Protein AF-A0A9E6SYD5-F1 (afdb_monomer_lite)

Organism: NCBI:txid416213

pLDDT: mean 88.15, std 13.03, range [26.53, 98.62]

Foldseek 3Di:
DDDDPDAQEAEEAEFEQQQPQPDDSSVVCVVFQVADGRHQAQDGRSYGHQYQAPDLQGGDDLVVSLVSLVVVLVVQVVPVSHAYQYFCHCVPSVPDDCVSPLVSCLPHDPSYQAFQVSVCVNPVQAAEEEEEEDLPQAPLVVLLVVCCVPCVVSVVSPHYEYEAQPGHHRSVSSVVSCVVSVYHYDYQYFPCVRPNPCSLLVSLLSSLRRHQAYEYEYCPPDPSSVSSQVNNVVSVHHYDYHHDDPRD

InterPro domains:
  IPR019627 YspA, cpYpsA-related SLOG [PF10686] (128-195)

Sequence (248 aa):
MGFIGMCGDIFVFGSNKAGVHGSGAAMDARRFYGAVHGVGEGFTGLCYALPTKMTPYFPMGLSEVRCHVEKFLEDARNHADLRFRLTRVGCGLAGFSDEDIAPMFFGCSENVVLPGLWQRMKDGVTARLIVAGGRKITDRGFVFGELDRLAGNLLKENVVTEVCGEARGVDVIGREWAELKSLVVDSFPANWDAHGKAAGMMRNKLMANHGTHLVAFWDGESRGTKQMIDVARSFGLVVRVVKVVGHE

Structure (mmCIF, N/CA/C/O backbone):
data_AF-A0A9E6SYD5-F1
#
_entry.id   AF-A0A9E6SYD5-F1
#
loop_
_atom_site.group_PDB
_atom_site.id
_atom_site.type_symbol
_atom_site.label_atom_id
_atom_site.label_alt_id
_atom_site.label_comp_id
_atom_site.label_asym_id
_atom_site.label_entity_id
_atom_site.label_seq_id
_atom_site.pdbx_PDB_ins_code
_atom_site.Cartn_x
_atom_site.Cartn_y
_atom_site.Cartn_z
_atom_site.occupancy
_atom_site.B_iso_or_equiv
_atom_site.auth_seq_id
_atom_site.auth_comp_id
_atom_site.auth_asym_id
_atom_site.auth_atom_id
_atom_site.pdbx_PDB_model_num
ATOM 1 N N . MET A 1 1 ? 14.845 16.473 24.849 1.00 30.53 1 MET A N 1
ATOM 2 C CA . MET A 1 1 ? 15.031 15.324 23.940 1.00 30.53 1 MET A CA 1
ATOM 3 C C . MET A 1 1 ? 14.261 15.607 22.664 1.00 30.53 1 MET A C 1
ATOM 5 O O . MET A 1 1 ? 13.039 15.593 22.701 1.00 30.53 1 MET A O 1
ATOM 9 N N . GLY A 1 2 ? 14.958 15.992 21.594 1.00 27.94 2 GLY A N 1
ATOM 10 C CA . GLY A 1 2 ? 14.344 16.288 20.300 1.00 27.94 2 GLY A CA 1
ATOM 11 C C . GLY A 1 2 ? 13.882 15.011 19.603 1.00 27.94 2 GLY A C 1
ATOM 12 O O . GLY A 1 2 ? 14.500 13.961 19.766 1.00 27.94 2 GLY A O 1
ATOM 13 N N . PHE A 1 3 ? 12.780 15.120 18.867 1.00 26.53 3 PHE A N 1
ATOM 14 C CA . PHE A 1 3 ? 12.249 14.091 17.981 1.00 26.53 3 PHE A CA 1
ATOM 15 C C . PHE A 1 3 ? 13.359 13.518 17.090 1.00 26.53 3 PHE A C 1
ATOM 17 O O . PHE A 1 3 ? 14.098 14.270 16.455 1.00 26.53 3 PHE A O 1
ATOM 24 N N . ILE A 1 4 ? 13.460 12.190 17.051 1.00 34.50 4 ILE A N 1
ATOM 25 C CA . ILE A 1 4 ? 14.282 11.458 16.088 1.00 34.50 4 ILE A CA 1
ATOM 26 C C . ILE A 1 4 ? 13.749 11.823 14.699 1.00 34.50 4 ILE A C 1
ATOM 28 O O . ILE A 1 4 ? 12.623 11.475 14.343 1.00 34.50 4 ILE A O 1
ATOM 32 N N . GLY A 1 5 ? 14.539 12.608 13.967 1.00 32.94 5 GLY A N 1
ATOM 33 C CA . GLY A 1 5 ? 14.287 12.972 12.581 1.00 32.94 5 GLY A CA 1
ATOM 34 C C . GLY A 1 5 ? 14.180 11.715 11.728 1.00 32.94 5 GLY A C 1
ATOM 35 O O . GLY A 1 5 ? 14.993 10.801 11.826 1.00 32.94 5 GLY A O 1
ATOM 36 N N . MET A 1 6 ? 13.110 11.677 10.950 1.00 42.22 6 MET A N 1
ATOM 37 C CA . MET A 1 6 ? 12.606 10.539 10.203 1.00 42.22 6 MET A CA 1
ATOM 38 C C . MET A 1 6 ? 13.611 10.019 9.163 1.00 42.22 6 MET A C 1
ATOM 40 O O . MET A 1 6 ? 14.096 10.776 8.325 1.00 42.22 6 MET A O 1
ATOM 44 N N . CYS A 1 7 ? 13.838 8.705 9.189 1.00 50.00 7 CYS A N 1
ATOM 45 C CA . CYS A 1 7 ? 14.201 7.897 8.024 1.00 50.00 7 CYS A CA 1
ATOM 46 C C . CYS A 1 7 ? 13.280 8.274 6.845 1.00 50.00 7 CYS A C 1
ATOM 48 O O . CYS A 1 7 ? 12.059 8.351 7.012 1.00 50.00 7 CYS A O 1
ATOM 50 N N . GLY A 1 8 ? 13.854 8.587 5.681 1.00 75.38 8 GLY A N 1
ATOM 51 C CA . GLY A 1 8 ? 13.085 8.984 4.504 1.00 75.38 8 GLY A CA 1
ATOM 52 C C . GLY A 1 8 ? 12.399 7.776 3.869 1.00 75.38 8 GLY A C 1
ATOM 53 O O . GLY A 1 8 ? 13.070 6.905 3.318 1.00 75.38 8 GLY A O 1
ATOM 54 N N . ASP A 1 9 ? 11.068 7.728 3.923 1.00 88.00 9 ASP A N 1
ATOM 55 C CA . ASP A 1 9 ? 10.293 6.719 3.201 1.00 88.00 9 ASP A CA 1
ATOM 56 C C . ASP A 1 9 ? 10.375 6.972 1.683 1.00 88.00 9 ASP A C 1
ATOM 58 O O . ASP A 1 9 ? 9.989 8.035 1.190 1.00 88.00 9 ASP A O 1
ATOM 62 N N . ILE A 1 10 ? 10.829 5.971 0.930 1.00 95.50 10 ILE A N 1
ATOM 63 C CA . ILE A 1 10 ? 10.922 5.980 -0.530 1.00 95.50 10 ILE A CA 1
ATOM 64 C C . ILE A 1 10 ? 9.751 5.196 -1.119 1.00 95.50 10 ILE A C 1
ATOM 66 O O . ILE A 1 10 ? 9.607 3.995 -0.891 1.00 95.50 10 ILE A O 1
ATOM 70 N N . PHE A 1 11 ? 8.915 5.862 -1.913 1.00 95.62 11 PHE A N 1
ATOM 71 C CA . PHE A 1 11 ? 7.799 5.220 -2.608 1.00 95.62 11 PHE A CA 1
ATOM 72 C C . PHE A 1 11 ? 8.287 4.483 -3.863 1.00 95.62 11 PHE A C 1
ATOM 74 O O . PHE A 1 11 ? 8.779 5.106 -4.805 1.00 95.62 11 PHE A O 1
ATOM 81 N N . VAL A 1 12 ? 8.149 3.156 -3.904 1.00 98.06 12 VAL A N 1
ATOM 82 C CA . VAL A 1 12 ? 8.628 2.344 -5.035 1.00 98.06 12 VAL A CA 1
ATOM 83 C C . VAL A 1 12 ? 7.470 1.964 -5.948 1.00 98.06 12 VAL A C 1
ATOM 85 O O . VAL A 1 12 ? 6.497 1.327 -5.526 1.00 98.06 12 VAL A O 1
ATOM 88 N N . PHE A 1 13 ? 7.574 2.341 -7.221 1.00 97.75 13 PHE A N 1
ATOM 89 C CA . PHE A 1 13 ? 6.484 2.215 -8.185 1.00 97.75 13 PHE A CA 1
ATOM 90 C C . PHE A 1 13 ? 6.944 1.671 -9.538 1.00 97.75 13 PHE A C 1
ATOM 92 O O . PHE A 1 13 ? 8.082 1.859 -9.960 1.00 97.75 13 PHE A O 1
ATOM 99 N N . GLY A 1 14 ? 6.021 1.014 -10.245 1.00 97.19 14 GLY A N 1
ATOM 100 C CA . GLY A 1 14 ? 6.266 0.531 -11.601 1.00 97.19 14 GLY A CA 1
ATOM 101 C C . GLY A 1 14 ? 6.258 1.671 -12.620 1.00 97.19 14 GLY A C 1
ATOM 102 O O . GLY A 1 14 ? 5.289 2.429 -12.689 1.00 97.19 14 GLY A O 1
ATOM 103 N N . SER A 1 15 ? 7.304 1.755 -13.439 1.00 97.69 15 SER A N 1
ATOM 104 C CA . SER A 1 15 ? 7.459 2.740 -14.511 1.00 97.69 15 SER A CA 1
ATOM 105 C C . SER A 1 15 ? 7.694 2.079 -15.878 1.00 97.69 15 SER A C 1
ATOM 107 O O . SER A 1 15 ? 7.769 0.856 -16.008 1.00 97.69 15 SER A O 1
ATOM 109 N N . ASN A 1 16 ? 7.777 2.902 -16.921 1.00 95.81 16 ASN A N 1
ATOM 110 C CA . ASN A 1 16 ? 8.327 2.531 -18.224 1.00 95.81 16 ASN A CA 1
ATOM 111 C C . ASN A 1 16 ? 9.718 3.154 -18.388 1.00 95.81 16 ASN A C 1
ATOM 113 O O . ASN A 1 16 ? 9.999 4.175 -17.764 1.00 95.81 16 ASN A O 1
ATOM 117 N N . LYS A 1 17 ? 10.559 2.603 -19.274 1.00 95.31 17 LYS A N 1
ATOM 118 C CA . LYS A 1 17 ? 11.931 3.112 -19.489 1.00 95.31 17 LYS A CA 1
ATOM 119 C C . LYS A 1 17 ? 12.001 4.605 -19.842 1.00 95.31 17 LYS A C 1
ATOM 121 O O . LYS A 1 17 ? 12.984 5.252 -19.504 1.00 95.31 17 LYS A O 1
ATOM 126 N N . ALA A 1 18 ? 10.964 5.164 -20.468 1.00 94.94 18 ALA A N 1
ATOM 127 C CA . ALA A 1 18 ? 10.900 6.585 -20.814 1.00 94.94 18 ALA A CA 1
ATOM 128 C C . ALA A 1 18 ? 10.434 7.501 -19.660 1.00 94.94 18 ALA A C 1
ATOM 130 O O . ALA A 1 18 ? 10.329 8.709 -19.857 1.00 94.94 18 ALA A O 1
ATOM 131 N N . GLY A 1 19 ? 10.106 6.969 -18.475 1.00 95.69 19 GLY A N 1
ATOM 132 C CA . GLY A 1 19 ? 9.693 7.772 -17.317 1.00 95.69 19 GLY A CA 1
ATOM 133 C C . GLY A 1 19 ? 8.365 8.514 -17.504 1.00 95.69 19 GLY A C 1
ATOM 134 O O . GLY A 1 19 ? 8.167 9.602 -16.956 1.00 95.69 19 GLY A O 1
ATOM 135 N N . VAL A 1 20 ? 7.449 7.960 -18.310 1.00 95.50 20 VAL A N 1
ATOM 136 C CA . VAL A 1 20 ? 6.113 8.543 -18.518 1.00 95.50 20 VAL A CA 1
ATOM 137 C C . VAL A 1 20 ? 5.181 8.124 -17.380 1.00 95.50 20 VAL A C 1
ATOM 139 O O . VAL A 1 20 ? 4.660 7.009 -17.354 1.00 95.50 20 VAL A O 1
ATOM 142 N N . HIS A 1 21 ? 4.948 9.034 -16.438 1.00 94.75 21 HIS A N 1
ATOM 143 C CA . HIS A 1 21 ? 4.225 8.782 -15.185 1.00 94.75 21 HIS A CA 1
ATOM 144 C C . HIS A 1 21 ? 2.769 9.287 -15.233 1.00 94.75 21 HIS A C 1
ATOM 146 O O . HIS A 1 21 ? 2.370 10.226 -14.534 1.00 94.75 21 HIS A O 1
ATOM 152 N N . GLY A 1 22 ? 1.984 8.701 -16.142 1.00 92.00 22 GLY A N 1
ATOM 153 C CA . GLY A 1 22 ? 0.657 9.198 -16.524 1.00 92.00 22 GLY A CA 1
ATOM 154 C C . GLY A 1 22 ? -0.541 8.547 -15.831 1.00 92.00 22 GLY A C 1
ATOM 155 O O . GLY A 1 22 ? -1.637 9.084 -15.936 1.00 92.00 22 GLY A O 1
ATOM 156 N N . SER A 1 23 ? -0.376 7.417 -15.140 1.00 91.38 23 SER A N 1
ATOM 157 C CA . SER A 1 23 ? -1.495 6.655 -14.556 1.00 91.38 23 SER A CA 1
ATOM 158 C C . SER A 1 23 ? -1.063 5.748 -13.397 1.00 91.38 23 SER A C 1
ATOM 160 O O . SER A 1 23 ? 0.127 5.514 -13.188 1.00 91.38 23 SER A O 1
ATOM 162 N N . GLY A 1 24 ? -2.036 5.276 -12.607 1.00 91.31 24 GLY A N 1
ATOM 163 C CA . GLY A 1 24 ? -1.809 4.370 -11.473 1.00 91.31 24 GLY A CA 1
ATOM 164 C C . GLY A 1 24 ? -0.798 4.899 -10.448 1.00 91.31 24 GLY A C 1
ATOM 165 O O . GLY A 1 24 ? -0.717 6.104 -10.208 1.00 91.31 24 GLY A O 1
ATOM 166 N N . ALA A 1 25 ? 0.003 3.989 -9.884 1.00 93.19 25 ALA A N 1
ATOM 167 C CA . ALA A 1 25 ? 1.056 4.324 -8.924 1.00 93.19 25 ALA A CA 1
ATOM 168 C C . ALA A 1 25 ? 2.095 5.308 -9.493 1.00 93.19 25 ALA A C 1
ATOM 170 O O . ALA A 1 25 ? 2.590 6.149 -8.755 1.00 93.19 25 ALA A O 1
ATOM 171 N N . ALA A 1 26 ? 2.376 5.275 -10.801 1.00 95.31 26 ALA A N 1
ATOM 172 C CA . ALA A 1 26 ? 3.289 6.230 -11.425 1.00 95.31 26 ALA A CA 1
ATOM 173 C C . ALA A 1 26 ? 2.723 7.660 -11.422 1.00 95.31 26 ALA A C 1
ATOM 175 O O . ALA A 1 26 ? 3.437 8.615 -11.126 1.00 95.31 26 ALA A O 1
ATOM 176 N N . MET A 1 27 ? 1.423 7.831 -11.690 1.00 94.19 27 MET A N 1
ATOM 177 C CA . MET A 1 27 ? 0.778 9.143 -11.547 1.00 94.19 27 MET A CA 1
ATOM 178 C C . MET A 1 27 ? 0.849 9.639 -10.104 1.00 94.19 27 MET A C 1
ATOM 180 O O . MET A 1 27 ? 1.144 10.817 -9.895 1.00 94.19 27 MET A O 1
ATOM 184 N N . ASP A 1 28 ? 0.578 8.761 -9.134 1.00 92.19 28 ASP A N 1
ATOM 185 C CA . ASP A 1 28 ? 0.662 9.108 -7.715 1.00 92.19 28 ASP A CA 1
ATOM 186 C C . ASP A 1 28 ? 2.114 9.514 -7.351 1.00 92.19 28 ASP A C 1
ATOM 188 O O . ASP A 1 28 ? 2.319 10.578 -6.766 1.00 92.19 28 ASP A O 1
ATOM 192 N N . ALA A 1 29 ? 3.130 8.775 -7.820 1.00 94.25 29 ALA A N 1
ATOM 193 C CA . ALA A 1 29 ? 4.550 9.111 -7.656 1.00 94.25 29 ALA A CA 1
ATOM 194 C C . ALA A 1 29 ? 4.890 10.519 -8.176 1.00 94.25 29 ALA A C 1
ATOM 196 O O . ALA A 1 29 ? 5.481 11.334 -7.466 1.00 94.25 29 ALA A O 1
ATOM 197 N N . ARG A 1 30 ? 4.457 10.856 -9.399 1.00 94.38 30 ARG A N 1
ATOM 198 C CA . ARG A 1 30 ? 4.699 12.183 -9.991 1.00 94.38 30 ARG A CA 1
ATOM 199 C C . ARG A 1 30 ? 3.973 13.296 -9.245 1.00 94.38 30 ARG A C 1
ATOM 201 O O . ARG A 1 30 ? 4.533 14.366 -9.040 1.00 94.38 30 ARG A O 1
ATOM 208 N N . ARG A 1 31 ? 2.703 13.078 -8.897 1.00 90.56 31 ARG A N 1
ATOM 209 C CA . ARG A 1 31 ? 1.856 14.120 -8.298 1.00 90.56 31 ARG A CA 1
ATOM 210 C C . ARG A 1 31 ? 2.253 14.454 -6.870 1.00 90.56 31 ARG A C 1
ATOM 212 O O . ARG A 1 31 ? 2.025 15.585 -6.450 1.00 90.56 31 ARG A O 1
ATOM 219 N N . PHE A 1 32 ? 2.787 13.482 -6.139 1.00 87.56 32 PHE A N 1
ATOM 220 C CA . PHE A 1 32 ? 2.838 13.580 -4.685 1.00 87.56 32 PHE A CA 1
ATOM 221 C C . PHE A 1 32 ? 4.201 13.275 -4.082 1.00 87.56 32 PHE A C 1
ATOM 223 O O . PHE A 1 32 ? 4.539 13.800 -3.035 1.00 87.56 32 PHE A O 1
ATOM 230 N N . TYR A 1 33 ? 5.026 12.499 -4.767 1.00 90.31 33 TYR A N 1
ATOM 231 C CA . TYR A 1 33 ? 6.355 12.156 -4.276 1.00 90.31 33 TYR A CA 1
ATOM 232 C C . TYR A 1 33 ? 7.463 12.803 -5.119 1.00 90.31 33 TYR A C 1
ATOM 234 O O . TYR A 1 33 ? 8.642 12.565 -4.889 1.00 90.31 33 TYR A O 1
ATOM 242 N N . GLY A 1 34 ? 7.102 13.654 -6.085 1.00 93.12 34 GLY A N 1
ATOM 243 C CA . GLY A 1 34 ? 8.057 14.432 -6.871 1.00 93.12 34 GLY A CA 1
ATOM 244 C C . GLY A 1 34 ? 8.797 13.632 -7.943 1.00 93.12 34 GLY A C 1
ATOM 245 O O . GLY A 1 34 ? 9.856 14.073 -8.384 1.00 93.12 34 GLY A O 1
ATOM 246 N N . ALA A 1 35 ? 8.266 12.482 -8.376 1.00 96.12 35 ALA A N 1
ATOM 247 C CA . ALA A 1 35 ? 8.892 11.706 -9.444 1.00 96.12 35 ALA A CA 1
ATOM 248 C C . ALA A 1 35 ? 9.013 12.540 -10.732 1.00 96.12 35 ALA A C 1
ATOM 250 O O . ALA A 1 35 ? 8.019 13.019 -11.290 1.00 96.12 35 ALA A O 1
ATOM 251 N N . VAL A 1 36 ? 10.244 12.691 -11.211 1.00 97.12 36 VAL A N 1
ATOM 252 C CA . VAL A 1 36 ? 10.607 13.528 -12.356 1.00 97.12 36 VAL A CA 1
ATOM 253 C C . VAL A 1 36 ? 10.234 12.823 -13.659 1.00 97.12 36 VAL A C 1
ATOM 255 O O . VAL A 1 36 ? 10.497 11.635 -13.849 1.00 97.12 36 VAL A O 1
ATOM 258 N N . HIS A 1 37 ? 9.608 13.559 -14.578 1.00 95.94 37 HIS A N 1
ATOM 259 C CA . HIS A 1 37 ? 9.296 13.049 -15.912 1.00 95.94 37 HIS A CA 1
ATOM 260 C C . HIS A 1 37 ? 10.584 12.715 -16.677 1.00 95.94 37 HIS A C 1
ATOM 262 O O . HIS A 1 37 ? 11.519 13.511 -16.681 1.00 95.94 37 HIS A O 1
ATOM 268 N N . GLY A 1 38 ? 10.618 11.568 -17.358 1.00 96.69 38 GLY A N 1
ATOM 269 C CA . GLY A 1 38 ? 11.811 11.100 -18.076 1.00 96.69 38 GLY A CA 1
ATOM 270 C C . GLY A 1 38 ? 12.712 10.169 -17.260 1.00 96.69 38 GLY A C 1
ATOM 271 O O . GLY A 1 38 ? 13.568 9.507 -17.838 1.00 96.69 38 GLY A O 1
ATOM 272 N N . VAL A 1 39 ? 12.501 10.057 -15.942 1.00 97.88 39 VAL A N 1
ATOM 273 C CA . VAL A 1 39 ? 13.249 9.125 -15.085 1.00 97.88 39 VAL A CA 1
ATOM 274 C C . VAL A 1 39 ? 12.472 7.817 -14.948 1.00 97.88 39 VAL A C 1
ATOM 276 O O . VAL A 1 39 ? 11.546 7.712 -14.147 1.00 97.88 39 VAL A O 1
ATOM 279 N N . GLY A 1 40 ? 12.814 6.833 -15.781 1.00 97.00 40 GLY A N 1
ATOM 280 C CA . GLY A 1 40 ? 12.151 5.525 -15.817 1.00 97.00 40 GLY A CA 1
ATOM 281 C C . GLY A 1 40 ? 12.700 4.482 -14.841 1.00 97.00 40 GLY A C 1
ATOM 282 O O . GLY A 1 40 ? 12.035 3.477 -14.604 1.00 97.00 40 GLY A O 1
ATOM 283 N N . GLU A 1 41 ? 13.889 4.707 -14.281 1.00 98.44 41 GLU A N 1
ATOM 284 C CA . GLU A 1 41 ? 14.569 3.783 -13.371 1.00 98.44 41 GLU A CA 1
ATOM 285 C C . GLU A 1 41 ? 15.334 4.544 -12.284 1.00 98.44 41 GLU A C 1
ATOM 287 O O . GLU A 1 41 ? 15.927 5.587 -12.565 1.00 98.44 41 GLU A O 1
ATOM 292 N N . GLY A 1 42 ? 15.374 3.990 -11.073 1.00 98.19 42 GLY A N 1
ATOM 293 C CA . GLY A 1 42 ? 16.201 4.488 -9.980 1.00 98.19 42 GLY A CA 1
ATOM 294 C C . GLY A 1 42 ? 15.529 5.583 -9.158 1.00 98.19 42 GLY A C 1
ATOM 295 O O . GLY A 1 42 ? 14.320 5.817 -9.250 1.00 98.19 42 GLY A O 1
ATOM 296 N N . PHE A 1 43 ? 16.325 6.255 -8.329 1.00 97.94 43 PHE A N 1
ATOM 297 C CA . PHE A 1 43 ? 15.849 7.327 -7.459 1.00 97.94 43 PHE A CA 1
ATOM 298 C C . PHE A 1 43 ? 15.291 8.517 -8.250 1.00 97.94 43 PHE A C 1
ATOM 300 O O . PHE A 1 43 ? 15.892 8.994 -9.213 1.00 97.94 43 PHE A O 1
ATOM 307 N N . THR A 1 44 ? 14.137 9.027 -7.820 1.00 97.12 44 THR A N 1
ATOM 308 C CA . THR A 1 44 ? 13.491 10.198 -8.420 1.00 97.12 44 THR A CA 1
ATOM 309 C C . THR A 1 44 ? 12.536 10.861 -7.431 1.00 97.12 44 THR A C 1
ATOM 311 O O . THR A 1 44 ? 11.556 10.259 -7.003 1.00 97.12 44 THR A O 1
ATOM 314 N N . GLY A 1 45 ? 12.824 12.097 -7.016 1.00 94.19 45 GLY A N 1
ATOM 315 C CA . GLY A 1 45 ? 12.113 12.712 -5.888 1.00 94.19 45 GLY A CA 1
ATOM 316 C C . GLY A 1 45 ? 12.220 11.849 -4.621 1.00 94.19 45 GLY A C 1
ATOM 317 O O . GLY A 1 45 ? 13.289 11.334 -4.309 1.00 94.19 45 GLY A O 1
ATOM 318 N N . LEU A 1 46 ? 11.101 11.646 -3.927 1.00 94.12 46 LEU A N 1
ATOM 319 C CA . LEU A 1 46 ? 10.946 10.707 -2.807 1.00 94.12 46 LEU A CA 1
ATOM 320 C C . LEU A 1 46 ? 10.474 9.322 -3.292 1.00 94.12 46 LEU A C 1
ATOM 322 O O . LEU A 1 46 ? 9.631 8.671 -2.668 1.00 94.12 46 LEU A O 1
ATOM 326 N N . CYS A 1 47 ? 10.954 8.887 -4.457 1.00 96.81 47 CYS A N 1
ATOM 327 C CA . CYS A 1 47 ? 10.592 7.613 -5.067 1.00 96.81 47 CYS A CA 1
ATOM 328 C C . CYS A 1 47 ? 11.788 6.826 -5.579 1.00 96.81 47 CYS A C 1
ATOM 330 O O . CYS A 1 47 ? 12.866 7.366 -5.822 1.00 96.81 47 CYS A O 1
ATOM 332 N N . TYR A 1 48 ? 11.507 5.557 -5.859 1.00 98.44 48 TYR A N 1
ATOM 333 C CA . TYR A 1 48 ? 12.301 4.718 -6.739 1.00 98.44 48 TYR A CA 1
ATOM 334 C C . TYR A 1 48 ? 11.417 4.231 -7.897 1.00 98.44 48 TYR A C 1
ATOM 336 O O . TYR A 1 48 ? 10.390 3.579 -7.680 1.00 98.44 48 TYR A O 1
ATOM 344 N N . ALA A 1 49 ? 11.789 4.566 -9.130 1.00 98.44 49 ALA A N 1
ATOM 345 C CA . ALA A 1 49 ? 11.121 4.090 -10.334 1.00 98.44 49 ALA A CA 1
ATOM 346 C C . ALA A 1 49 ? 11.675 2.713 -10.724 1.00 98.44 49 ALA A C 1
ATOM 348 O O . ALA A 1 49 ? 12.886 2.541 -10.846 1.00 98.44 49 ALA A O 1
ATOM 349 N N . LEU A 1 50 ? 10.797 1.733 -10.937 1.00 98.06 50 LEU A N 1
ATOM 350 C CA . LEU A 1 50 ? 11.181 0.376 -11.327 1.00 98.06 50 LEU A CA 1
ATOM 351 C C . LEU A 1 50 ? 10.590 0.043 -12.707 1.00 98.06 50 LEU A C 1
ATOM 353 O O . LEU A 1 50 ? 9.363 -0.061 -12.834 1.00 98.06 50 LEU A O 1
ATOM 357 N N . PRO A 1 51 ? 11.414 -0.105 -13.759 1.00 97.62 51 PRO A N 1
ATOM 358 C CA . PRO A 1 51 ? 10.932 -0.443 -15.089 1.00 97.62 51 PRO A CA 1
ATOM 359 C C . PRO A 1 51 ? 10.159 -1.765 -15.109 1.00 97.62 51 PRO A C 1
ATOM 361 O O . PRO A 1 51 ? 10.662 -2.817 -14.736 1.00 97.62 51 PRO A O 1
ATOM 364 N N . THR A 1 52 ? 8.920 -1.701 -15.590 1.00 96.38 52 THR A N 1
ATOM 365 C CA . THR A 1 52 ? 8.062 -2.869 -15.875 1.00 96.38 52 THR A CA 1
ATOM 366 C C . THR A 1 52 ? 7.486 -2.836 -17.284 1.00 96.38 52 THR A C 1
ATOM 368 O O . THR A 1 52 ? 6.806 -3.763 -17.726 1.00 96.38 52 THR A O 1
ATOM 371 N N . LYS A 1 53 ? 7.779 -1.765 -18.026 1.00 95.06 53 LYS A N 1
ATOM 372 C CA . LYS A 1 53 ? 7.399 -1.605 -19.422 1.00 95.06 53 LYS A CA 1
ATOM 373 C C . LYS A 1 53 ? 8.536 -1.019 -20.249 1.00 95.06 53 LYS A C 1
ATOM 375 O O . LYS A 1 53 ? 9.270 -0.145 -19.784 1.00 95.06 53 LYS A O 1
ATOM 380 N N . MET A 1 54 ? 8.630 -1.444 -21.505 1.00 91.38 54 MET A N 1
ATOM 381 C CA . MET A 1 54 ? 9.558 -0.854 -22.473 1.00 91.38 54 MET A CA 1
ATOM 382 C C . MET A 1 54 ? 9.078 0.527 -22.913 1.00 91.38 54 MET A C 1
ATOM 384 O O . MET A 1 54 ? 9.826 1.500 -22.885 1.00 91.38 54 MET A O 1
ATOM 388 N N . THR A 1 55 ? 7.795 0.619 -23.251 1.00 90.56 55 THR A N 1
ATOM 389 C CA . THR A 1 55 ? 7.099 1.865 -23.594 1.00 90.56 55 THR A CA 1
ATOM 390 C C . THR A 1 55 ? 5.854 1.992 -22.716 1.00 90.56 55 THR A C 1
ATOM 392 O O . THR A 1 55 ? 5.469 1.020 -22.071 1.00 90.56 55 THR A O 1
ATOM 395 N N . PRO A 1 56 ? 5.149 3.134 -22.677 1.00 85.00 56 PRO A N 1
ATOM 396 C CA . PRO A 1 56 ? 3.908 3.242 -21.898 1.00 85.00 56 PRO A CA 1
ATOM 397 C C . PRO A 1 56 ? 2.856 2.160 -22.223 1.00 85.00 56 PRO A C 1
ATOM 399 O O . PRO A 1 56 ? 2.036 1.806 -21.368 1.00 85.00 56 PRO A O 1
ATOM 402 N N . TYR A 1 57 ? 2.912 1.600 -23.434 1.00 87.06 57 TYR A N 1
ATOM 403 C CA . TYR 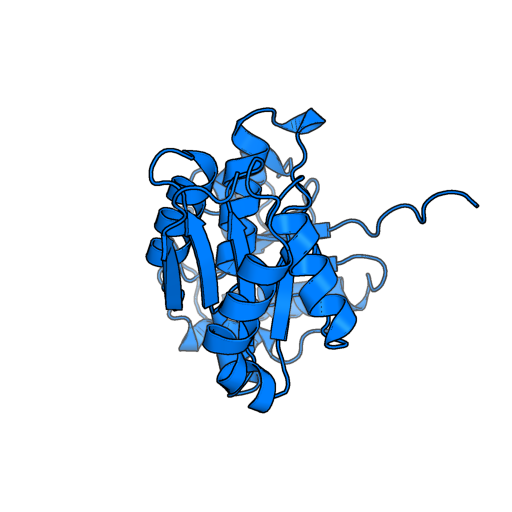A 1 57 ? 1.933 0.656 -23.969 1.00 87.06 57 TYR A CA 1
ATOM 404 C C . TYR A 1 57 ? 2.392 -0.805 -23.929 1.00 87.06 57 TYR A C 1
ATOM 406 O O . TYR A 1 57 ? 1.541 -1.686 -23.880 1.00 87.06 57 TYR A O 1
ATOM 414 N N . PHE A 1 58 ? 3.702 -1.070 -23.921 1.00 90.00 58 PHE A N 1
ATOM 415 C CA . PHE A 1 58 ? 4.238 -2.424 -24.085 1.00 90.00 58 PHE A CA 1
ATOM 416 C C . PHE A 1 58 ? 5.014 -2.899 -22.842 1.00 90.00 58 PHE A C 1
ATOM 418 O O . PHE A 1 58 ? 6.022 -2.266 -22.497 1.00 90.00 58 PHE A O 1
ATOM 425 N N . PRO A 1 59 ? 4.573 -3.977 -22.158 1.00 92.88 59 PRO A N 1
ATOM 426 C CA . PRO A 1 59 ? 5.321 -4.568 -21.049 1.00 92.88 59 PRO A CA 1
ATOM 427 C C . PRO A 1 59 ? 6.658 -5.151 -21.527 1.00 92.88 59 PRO A C 1
ATOM 429 O O . PRO A 1 59 ? 6.829 -5.461 -22.700 1.00 92.88 59 PRO A O 1
ATOM 432 N N . MET A 1 60 ? 7.624 -5.264 -20.622 1.00 94.56 60 MET A N 1
ATOM 433 C CA . MET A 1 60 ? 8.903 -5.955 -20.882 1.00 94.56 60 MET A CA 1
ATOM 434 C C . MET A 1 60 ? 8.780 -7.456 -20.594 1.00 94.56 60 MET A C 1
ATOM 436 O O . MET A 1 60 ? 7.794 -7.896 -20.009 1.00 94.56 60 MET A O 1
ATOM 440 N N . GLY A 1 61 ? 9.767 -8.259 -20.991 1.00 96.94 61 GLY A N 1
ATOM 441 C CA . GLY A 1 61 ? 9.817 -9.661 -20.576 1.00 96.94 61 GLY A CA 1
ATOM 442 C C . GLY A 1 61 ? 10.091 -9.803 -19.073 1.00 96.94 61 GLY A C 1
ATOM 443 O O . GLY A 1 61 ? 10.798 -8.982 -18.490 1.00 96.94 61 GLY A O 1
ATOM 444 N N . LEU A 1 62 ? 9.597 -10.874 -18.437 1.00 97.19 62 LEU A N 1
ATOM 445 C CA . LEU A 1 62 ? 9.834 -11.134 -17.005 1.00 97.19 62 LEU A CA 1
ATOM 446 C C . LEU A 1 62 ? 11.327 -11.200 -16.650 1.00 97.19 62 LEU A C 1
ATOM 448 O O . LEU A 1 62 ? 11.723 -10.753 -15.578 1.00 97.19 62 LEU A O 1
ATOM 452 N N . SER A 1 63 ? 12.166 -11.717 -17.552 1.00 97.31 63 SER A N 1
ATOM 453 C CA . SER A 1 63 ? 13.622 -11.735 -17.371 1.00 97.31 63 SER A CA 1
ATOM 454 C C . SER A 1 63 ? 14.221 -10.328 -17.329 1.00 97.31 63 SER A C 1
ATOM 456 O O . SER A 1 63 ? 15.095 -10.071 -16.512 1.00 97.31 63 SER A O 1
ATOM 458 N N . GLU A 1 64 ? 13.730 -9.401 -18.157 1.00 97.12 64 GLU A N 1
ATOM 459 C CA . GLU A 1 64 ? 14.177 -8.002 -18.127 1.00 97.12 64 GLU A CA 1
ATOM 460 C C . GLU A 1 64 ? 13.701 -7.301 -16.852 1.00 97.12 64 GLU A C 1
ATOM 462 O O . GLU A 1 64 ? 14.481 -6.603 -16.206 1.00 97.12 64 GLU A O 1
ATOM 467 N N . VAL A 1 65 ? 12.441 -7.525 -16.453 1.00 97.88 65 VAL A N 1
ATOM 468 C CA . VAL A 1 65 ? 11.907 -7.010 -15.181 1.00 97.88 65 VAL A CA 1
ATOM 469 C C . VAL A 1 65 ? 12.765 -7.498 -14.016 1.00 97.88 65 VAL A C 1
ATOM 471 O O . VAL A 1 65 ? 13.142 -6.696 -13.167 1.00 97.88 65 VAL A O 1
ATOM 474 N N . ARG A 1 66 ? 13.140 -8.783 -14.001 1.00 98.25 66 ARG A N 1
ATOM 475 C CA . ARG A 1 66 ? 14.000 -9.363 -12.964 1.00 98.25 66 ARG A CA 1
ATOM 476 C C . ARG A 1 66 ? 15.339 -8.636 -12.839 1.00 98.25 66 ARG A C 1
ATOM 478 O O . ARG A 1 66 ? 15.715 -8.311 -11.719 1.00 98.25 66 ARG A O 1
ATOM 485 N N . CYS A 1 67 ? 16.011 -8.310 -13.945 1.00 98.25 67 CYS A N 1
ATOM 486 C CA . CYS A 1 67 ? 17.262 -7.542 -13.897 1.00 98.25 67 CYS A CA 1
ATOM 487 C C . CYS A 1 67 ? 17.075 -6.167 -13.229 1.00 98.25 67 CYS A C 1
ATOM 489 O O . CYS A 1 67 ? 17.916 -5.726 -12.447 1.00 98.25 67 CYS A O 1
ATOM 491 N N . HIS A 1 68 ? 15.953 -5.497 -13.500 1.00 98.38 68 HIS A N 1
ATOM 492 C CA . HIS A 1 68 ? 15.618 -4.216 -12.874 1.00 98.38 68 HIS A CA 1
ATOM 493 C C . HIS A 1 68 ? 15.266 -4.362 -11.382 1.00 98.38 68 HIS A C 1
ATOM 495 O O . HIS A 1 68 ? 15.637 -3.512 -10.571 1.00 98.38 68 HIS A O 1
ATOM 501 N N . VAL A 1 69 ? 14.596 -5.454 -10.996 1.00 98.62 69 VAL A N 1
ATOM 502 C CA . VAL A 1 69 ? 14.337 -5.785 -9.585 1.00 98.62 69 VAL A CA 1
ATOM 503 C C . VAL A 1 69 ? 15.642 -6.047 -8.837 1.00 98.62 69 VAL A C 1
ATOM 505 O O . VAL A 1 69 ? 15.828 -5.514 -7.750 1.00 98.62 69 VAL A O 1
ATOM 508 N N . GLU A 1 70 ? 16.566 -6.817 -9.409 1.00 98.50 70 GLU A N 1
ATOM 509 C CA . GLU A 1 70 ? 17.860 -7.130 -8.787 1.00 98.50 70 GLU A CA 1
ATOM 510 C C . GLU A 1 70 ? 18.673 -5.867 -8.489 1.00 98.50 70 GLU A C 1
ATOM 512 O O . GLU A 1 70 ? 19.187 -5.722 -7.377 1.00 98.50 70 GLU A O 1
ATOM 517 N N . LYS A 1 71 ? 18.694 -4.917 -9.433 1.00 98.50 71 LYS A N 1
ATOM 518 C CA . LYS A 1 71 ? 19.297 -3.594 -9.237 1.00 98.50 71 LYS A CA 1
ATOM 519 C C . LYS A 1 71 ? 18.632 -2.820 -8.096 1.00 98.50 71 LYS A C 1
ATOM 521 O O . LYS A 1 71 ? 19.324 -2.312 -7.221 1.00 98.50 71 LYS A O 1
ATOM 526 N N . PHE A 1 72 ? 17.298 -2.778 -8.055 1.00 98.62 72 PHE A N 1
ATOM 527 C CA . PHE A 1 72 ? 16.575 -2.156 -6.941 1.00 98.62 72 PHE A CA 1
ATOM 528 C C . PHE A 1 72 ? 16.926 -2.797 -5.591 1.00 98.62 72 PHE A C 1
ATOM 530 O O . PHE A 1 72 ? 17.137 -2.090 -4.609 1.00 98.62 72 PHE A O 1
ATOM 537 N N . LEU A 1 73 ? 16.998 -4.129 -5.523 1.00 98.56 73 LEU A N 1
ATOM 538 C CA . LEU A 1 73 ? 17.341 -4.831 -4.286 1.00 98.56 73 LEU A CA 1
ATOM 539 C C . LEU A 1 73 ? 18.777 -4.532 -3.837 1.00 98.56 73 LEU A C 1
ATOM 541 O O . LEU A 1 73 ? 19.040 -4.479 -2.638 1.00 98.56 73 LEU A O 1
ATOM 545 N N . GLU A 1 74 ? 19.705 -4.346 -4.775 1.00 98.38 74 GLU A N 1
ATOM 546 C CA . GLU A 1 74 ? 21.063 -3.890 -4.477 1.00 98.38 74 GLU A CA 1
ATOM 547 C C . GLU A 1 74 ? 21.079 -2.458 -3.939 1.00 98.38 74 GLU A C 1
ATOM 549 O O . GLU A 1 74 ? 21.658 -2.216 -2.879 1.00 98.38 74 GLU A O 1
ATOM 554 N N . ASP A 1 75 ? 20.371 -1.538 -4.595 1.00 97.94 75 ASP A N 1
ATOM 555 C CA . ASP A 1 75 ? 20.226 -0.164 -4.115 1.00 97.94 75 ASP A CA 1
ATOM 556 C C . ASP A 1 75 ? 19.612 -0.131 -2.709 1.00 97.94 75 ASP A C 1
ATOM 558 O O . ASP A 1 75 ? 20.125 0.563 -1.833 1.00 97.94 75 ASP A O 1
ATOM 562 N N . ALA A 1 76 ? 18.568 -0.922 -2.451 1.00 97.81 76 ALA A N 1
ATOM 563 C CA . ALA A 1 76 ? 17.929 -0.989 -1.141 1.00 97.81 76 ALA A CA 1
ATOM 564 C C . ALA A 1 76 ? 18.879 -1.498 -0.046 1.00 97.81 76 ALA A C 1
ATOM 566 O O . ALA A 1 76 ? 18.902 -0.931 1.048 1.00 97.81 76 ALA A O 1
ATOM 567 N N . ARG A 1 77 ? 19.703 -2.515 -0.342 1.00 97.62 77 ARG A N 1
ATOM 568 C CA . ARG A 1 77 ? 20.737 -3.012 0.584 1.00 97.62 77 ARG A CA 1
ATOM 569 C C . ARG A 1 77 ? 21.793 -1.954 0.896 1.00 97.62 77 ARG A C 1
ATOM 571 O O . ARG A 1 77 ? 22.235 -1.863 2.037 1.00 97.62 77 ARG A O 1
ATOM 578 N N . ASN A 1 78 ? 22.178 -1.161 -0.101 1.00 97.50 78 ASN A N 1
ATOM 579 C CA . ASN A 1 78 ? 23.200 -0.122 0.040 1.00 97.50 78 ASN A CA 1
ATOM 580 C C . ASN A 1 78 ? 22.695 1.146 0.754 1.00 97.50 78 ASN A C 1
ATOM 582 O O . ASN A 1 78 ? 23.508 1.992 1.117 1.00 97.50 78 ASN A O 1
ATOM 586 N N . HIS A 1 79 ? 21.386 1.265 0.991 1.00 95.69 79 HIS A N 1
ATOM 587 C CA . HIS A 1 79 ? 20.752 2.404 1.663 1.00 95.69 79 HIS A CA 1
ATOM 588 C C . HIS A 1 79 ? 19.911 1.934 2.857 1.00 95.69 79 HIS A C 1
ATOM 590 O O . HIS A 1 79 ? 18.694 2.121 2.902 1.00 95.69 79 HIS A O 1
ATOM 596 N N . ALA A 1 80 ? 20.558 1.278 3.824 1.00 93.31 80 ALA A N 1
ATOM 597 C CA . ALA A 1 80 ? 19.899 0.749 5.023 1.00 93.31 80 ALA A CA 1
ATOM 598 C C . ALA A 1 80 ? 19.256 1.839 5.912 1.00 93.31 80 ALA A C 1
ATOM 600 O O . ALA A 1 80 ? 18.421 1.531 6.758 1.00 93.31 80 ALA A O 1
ATOM 601 N N . ASP A 1 81 ? 19.632 3.105 5.714 1.00 93.25 81 ASP A N 1
ATOM 602 C CA . ASP A 1 81 ? 19.069 4.294 6.356 1.00 93.25 81 ASP A CA 1
ATOM 603 C C . ASP A 1 81 ? 17.757 4.781 5.719 1.00 93.25 81 ASP A C 1
ATOM 605 O O . ASP A 1 81 ? 17.082 5.633 6.299 1.00 93.25 81 ASP A O 1
ATOM 609 N N . LEU A 1 82 ? 17.384 4.251 4.550 1.00 94.50 82 LEU A N 1
ATOM 610 C CA . LEU A 1 82 ? 16.135 4.547 3.850 1.00 94.50 82 LEU A CA 1
ATOM 611 C C . LEU A 1 82 ? 15.155 3.391 3.978 1.00 94.50 82 LEU A C 1
ATOM 613 O O . LEU A 1 82 ? 15.553 2.229 4.021 1.00 94.50 82 LEU A O 1
ATOM 617 N N . ARG A 1 83 ? 13.858 3.704 3.944 1.00 93.81 83 ARG A N 1
ATOM 618 C CA . ARG A 1 83 ? 12.788 2.706 3.999 1.00 93.81 83 ARG A CA 1
ATOM 619 C C . ARG A 1 83 ? 11.995 2.686 2.701 1.00 93.81 83 ARG A C 1
ATOM 621 O O . ARG A 1 83 ? 11.322 3.649 2.354 1.00 93.81 83 ARG A O 1
ATOM 628 N N . PHE A 1 84 ? 12.026 1.573 1.983 1.00 96.38 84 PHE A N 1
ATOM 629 C CA . PHE A 1 84 ? 11.411 1.439 0.666 1.00 96.38 84 PHE A CA 1
ATOM 630 C C . PHE A 1 84 ? 10.005 0.847 0.773 1.00 96.38 84 PHE A C 1
ATOM 632 O O . PHE A 1 84 ? 9.837 -0.327 1.093 1.00 96.38 84 PHE A O 1
ATOM 639 N N . ARG A 1 85 ? 8.973 1.641 0.478 1.00 95.00 85 ARG A N 1
ATOM 640 C CA . ARG A 1 85 ? 7.574 1.193 0.462 1.00 95.00 85 ARG A CA 1
ATOM 641 C C . ARG A 1 85 ? 7.177 0.733 -0.929 1.00 95.00 85 ARG A C 1
ATOM 643 O O . ARG A 1 85 ? 6.895 1.542 -1.816 1.00 95.00 85 ARG A O 1
ATOM 650 N N . LEU A 1 86 ? 7.176 -0.582 -1.107 1.00 97.00 86 LEU A N 1
ATOM 651 C CA . LEU A 1 86 ? 6.946 -1.222 -2.390 1.00 97.00 86 LEU A CA 1
ATOM 652 C C . LEU A 1 86 ? 5.455 -1.324 -2.718 1.00 97.00 86 LEU A C 1
ATOM 654 O O . LEU A 1 86 ? 4.655 -1.835 -1.936 1.00 97.00 86 LEU A O 1
ATOM 658 N N . THR A 1 87 ? 5.068 -0.845 -3.898 1.00 96.50 87 THR A N 1
ATOM 659 C CA . THR A 1 87 ? 3.733 -1.100 -4.464 1.00 96.50 87 THR A CA 1
ATOM 660 C C . THR A 1 87 ? 3.671 -2.465 -5.147 1.00 96.50 87 THR A C 1
ATOM 662 O O . THR A 1 87 ? 4.702 -3.104 -5.338 1.00 96.50 87 THR A O 1
ATOM 665 N N . ARG A 1 88 ? 2.479 -2.923 -5.557 1.00 96.00 88 ARG A N 1
ATOM 666 C CA . ARG A 1 88 ? 2.354 -4.071 -6.478 1.00 96.00 88 ARG A CA 1
ATOM 667 C C . ARG A 1 88 ? 2.867 -3.713 -7.882 1.00 96.00 88 ARG A C 1
ATOM 669 O O . ARG A 1 88 ? 2.096 -3.537 -8.828 1.00 96.00 88 ARG A O 1
ATOM 676 N N . VAL A 1 89 ? 4.179 -3.496 -7.975 1.00 96.62 89 VAL A N 1
ATOM 677 C CA . VAL A 1 89 ? 4.918 -3.118 -9.180 1.00 96.62 89 VAL A CA 1
ATOM 678 C C . VAL A 1 89 ? 4.618 -4.139 -10.275 1.00 96.62 89 VAL A C 1
ATOM 680 O O . VAL A 1 89 ? 4.641 -5.336 -10.033 1.00 96.62 89 VAL A O 1
ATOM 683 N N . GLY A 1 90 ? 4.281 -3.675 -11.478 1.00 94.31 90 GLY A N 1
ATOM 684 C CA . GLY A 1 90 ? 3.977 -4.558 -12.609 1.00 94.31 90 GLY A CA 1
ATOM 685 C C . GLY A 1 90 ? 2.545 -5.116 -12.645 1.00 94.31 90 GLY A C 1
ATOM 686 O O . GLY A 1 90 ? 1.979 -5.243 -13.730 1.00 94.31 90 GLY A O 1
ATOM 687 N N . CYS A 1 91 ? 1.899 -5.331 -11.497 1.00 94.75 91 CYS A N 1
ATOM 688 C CA . CYS A 1 91 ? 0.578 -5.981 -11.427 1.00 94.75 91 CYS A CA 1
ATOM 689 C C . CYS A 1 91 ? -0.618 -5.056 -11.707 1.00 94.75 91 CYS A C 1
ATOM 691 O O . CYS A 1 91 ? -1.775 -5.465 -11.665 1.00 94.75 91 CYS A O 1
ATOM 693 N N . GLY A 1 92 ? -0.352 -3.773 -11.958 1.00 90.31 92 GLY A N 1
ATOM 694 C CA . GLY A 1 92 ? -1.350 -2.817 -12.429 1.00 90.31 92 GLY A CA 1
ATOM 695 C C . GLY A 1 92 ? -1.398 -2.776 -13.956 1.00 90.31 92 GLY A C 1
ATOM 696 O O . GLY A 1 92 ? -1.841 -3.695 -14.629 1.00 90.31 92 GLY A O 1
ATOM 697 N N . LEU A 1 93 ? -0.910 -1.674 -14.524 1.00 87.31 93 LEU A N 1
ATOM 698 C CA . LEU A 1 93 ? -1.019 -1.395 -15.959 1.00 87.31 93 LEU A CA 1
ATOM 699 C C . LEU A 1 93 ? -0.105 -2.241 -16.850 1.00 87.31 93 LEU A C 1
ATOM 701 O O . LEU A 1 93 ? -0.302 -2.233 -18.064 1.00 87.31 93 LEU A O 1
ATOM 705 N N . ALA A 1 94 ? 0.945 -2.857 -16.299 1.00 90.88 94 ALA A N 1
ATOM 706 C CA . ALA A 1 94 ? 1.786 -3.791 -17.049 1.00 90.88 94 ALA A CA 1
ATOM 707 C C . ALA A 1 94 ? 1.146 -5.180 -17.159 1.00 90.88 94 ALA A C 1
ATOM 709 O O . ALA A 1 94 ? 1.459 -5.892 -18.105 1.00 90.88 94 ALA A O 1
ATOM 710 N N . GLY A 1 95 ? 0.180 -5.495 -16.290 1.00 93.62 95 GLY A N 1
ATOM 711 C CA . GLY A 1 95 ? -0.667 -6.677 -16.418 1.00 93.62 95 GLY A CA 1
ATOM 712 C C . GLY A 1 95 ? 0.001 -7.986 -16.010 1.00 93.62 95 GLY A C 1
ATOM 713 O O . GLY A 1 95 ? -0.515 -9.040 -16.364 1.00 93.62 95 GLY A O 1
ATOM 714 N N . PHE A 1 96 ? 1.125 -7.939 -15.290 1.00 96.75 96 PHE A N 1
ATOM 715 C CA . PHE A 1 96 ? 1.716 -9.150 -14.722 1.00 96.75 96 PHE A CA 1
ATOM 716 C C . PHE A 1 96 ? 0.865 -9.684 -13.570 1.00 96.75 96 PHE A C 1
ATOM 718 O O . PHE A 1 96 ? 0.171 -8.919 -12.897 1.00 96.75 96 PHE A O 1
ATOM 725 N N . SER A 1 97 ? 0.934 -10.992 -13.336 1.00 97.25 97 SER A N 1
ATOM 726 C CA . SER A 1 97 ? 0.341 -11.590 -12.146 1.00 97.25 97 SER A CA 1
ATOM 727 C C . SER A 1 97 ? 1.205 -11.318 -10.910 1.00 97.25 97 SER A C 1
ATOM 729 O O . SER A 1 97 ? 2.411 -11.064 -11.010 1.00 97.25 97 SER A O 1
ATOM 731 N N . ASP A 1 98 ? 0.589 -11.377 -9.728 1.00 97.38 98 ASP A N 1
ATOM 732 C CA . ASP A 1 98 ? 1.327 -11.279 -8.469 1.00 97.38 98 ASP A CA 1
ATOM 733 C C . ASP A 1 98 ? 2.282 -12.482 -8.310 1.00 97.38 98 ASP A C 1
ATOM 735 O O . ASP A 1 98 ? 3.388 -12.325 -7.796 1.00 97.38 98 ASP A O 1
ATOM 739 N N . GLU A 1 99 ? 1.902 -13.654 -8.825 1.00 97.62 99 GLU A N 1
ATOM 740 C CA . GLU A 1 99 ? 2.686 -14.893 -8.836 1.00 97.62 99 GLU A CA 1
ATOM 741 C C . GLU A 1 99 ? 3.970 -14.785 -9.668 1.00 97.62 99 GLU A C 1
ATOM 743 O O . GLU A 1 99 ? 4.987 -15.372 -9.298 1.00 97.62 99 GLU A O 1
ATOM 748 N N . ASP A 1 100 ? 3.951 -14.013 -10.757 1.00 97.50 100 ASP A N 1
ATOM 749 C CA . ASP A 1 100 ? 5.134 -13.798 -11.594 1.00 97.50 100 ASP A CA 1
ATOM 750 C C . ASP A 1 100 ? 6.130 -12.829 -10.942 1.00 97.50 100 ASP A C 1
ATOM 752 O O . ASP A 1 100 ? 7.345 -13.023 -11.034 1.00 97.50 100 ASP A O 1
ATOM 756 N N . ILE A 1 101 ? 5.628 -11.764 -10.304 1.00 98.31 101 ILE A N 1
ATOM 757 C CA . ILE A 1 101 ? 6.459 -10.642 -9.846 1.00 98.31 101 ILE A CA 1
ATOM 758 C C . ILE A 1 101 ? 6.888 -10.780 -8.388 1.00 98.31 101 ILE A C 1
ATOM 760 O O . ILE A 1 101 ? 8.066 -10.582 -8.084 1.00 98.31 101 ILE A O 1
ATOM 764 N N . ALA A 1 102 ? 5.970 -11.107 -7.474 1.00 98.12 102 ALA A N 1
ATOM 765 C CA . ALA A 1 102 ? 6.250 -11.098 -6.038 1.00 98.12 102 ALA A CA 1
ATOM 766 C C . ALA A 1 102 ? 7.479 -11.946 -5.650 1.00 98.12 102 ALA A C 1
ATOM 768 O O . ALA A 1 102 ? 8.309 -11.440 -4.886 1.00 98.12 102 ALA A O 1
ATOM 769 N N . PRO A 1 103 ? 7.692 -13.159 -6.216 1.00 98.44 103 PRO A N 1
ATOM 770 C CA . PRO A 1 103 ? 8.862 -13.971 -5.885 1.00 98.44 103 PRO A CA 1
ATOM 771 C C . PRO A 1 103 ? 10.207 -13.308 -6.197 1.00 98.44 103 PRO A C 1
ATOM 773 O O . PRO A 1 103 ? 11.213 -13.657 -5.582 1.00 98.44 103 PRO A O 1
ATOM 776 N N . MET A 1 104 ? 10.250 -12.334 -7.114 1.00 98.50 104 MET A N 1
ATOM 777 C CA . MET A 1 104 ? 11.473 -11.583 -7.417 1.00 98.50 104 MET A CA 1
ATOM 778 C C . MET A 1 104 ? 11.946 -10.727 -6.231 1.00 98.50 104 MET A C 1
ATOM 780 O O . MET A 1 104 ? 13.125 -10.400 -6.158 1.00 98.50 104 MET A O 1
ATOM 784 N N . PHE A 1 105 ? 11.055 -10.392 -5.292 1.00 98.44 105 PHE A N 1
ATOM 785 C CA . PHE A 1 105 ? 11.342 -9.526 -4.146 1.00 98.44 105 PHE A CA 1
ATOM 786 C C . PHE A 1 105 ? 11.521 -10.278 -2.822 1.00 98.44 105 PHE A C 1
ATOM 788 O O . PHE A 1 105 ? 11.840 -9.652 -1.818 1.00 98.44 105 PHE A O 1
ATOM 795 N N . PHE A 1 106 ? 11.338 -11.602 -2.767 1.00 96.94 106 PHE A N 1
ATOM 796 C CA . PHE A 1 106 ? 11.346 -12.328 -1.485 1.00 96.94 106 PHE A CA 1
ATOM 797 C C . PHE A 1 106 ? 12.708 -12.356 -0.774 1.00 96.94 106 PHE A C 1
ATOM 799 O O . PHE A 1 106 ? 12.749 -12.586 0.434 1.00 96.94 106 PHE A O 1
ATOM 806 N N . GLY A 1 107 ? 13.798 -12.071 -1.493 1.00 95.88 107 GLY A N 1
ATOM 807 C CA . GLY A 1 107 ? 15.145 -11.884 -0.942 1.00 95.88 107 GLY A CA 1
ATOM 808 C C . GLY A 1 107 ? 15.497 -10.431 -0.592 1.00 95.88 107 GLY A C 1
ATOM 809 O O . GLY A 1 107 ? 16.679 -10.090 -0.569 1.00 95.88 107 GLY A O 1
ATOM 810 N N . CYS A 1 108 ? 14.510 -9.549 -0.406 1.00 96.88 108 CYS A N 1
ATOM 811 C CA . CYS A 1 108 ? 14.757 -8.149 -0.066 1.00 96.88 108 CYS A CA 1
ATOM 812 C C . CYS A 1 108 ? 15.333 -7.962 1.348 1.00 96.88 108 CYS A C 1
ATOM 814 O O . CYS A 1 108 ? 15.105 -8.776 2.242 1.00 96.88 108 CYS A O 1
ATOM 816 N N . SER A 1 109 ? 16.066 -6.865 1.551 1.00 95.94 109 SER A N 1
ATOM 817 C CA . SER A 1 109 ? 16.525 -6.424 2.872 1.00 95.94 109 SER A CA 1
ATOM 818 C C . SER A 1 109 ? 15.364 -5.931 3.743 1.00 95.94 109 SER A C 1
ATOM 820 O O . SER A 1 109 ? 14.294 -5.586 3.240 1.00 95.94 109 SER A O 1
ATOM 822 N N . GLU A 1 110 ? 15.579 -5.873 5.061 1.00 92.56 110 GLU A N 1
ATOM 823 C CA . GLU A 1 110 ? 14.551 -5.514 6.058 1.00 92.56 110 GLU A CA 1
ATOM 824 C C . GLU A 1 110 ? 13.945 -4.118 5.855 1.00 92.56 110 GLU A C 1
ATOM 826 O O . GLU A 1 110 ? 12.800 -3.864 6.226 1.00 92.56 110 GLU A O 1
ATOM 831 N N . ASN A 1 111 ? 14.695 -3.211 5.231 1.00 95.25 111 ASN A N 1
ATOM 832 C CA . ASN A 1 111 ? 14.237 -1.865 4.923 1.00 95.25 111 ASN A CA 1
ATOM 833 C C . ASN A 1 111 ? 13.281 -1.794 3.716 1.00 95.25 111 ASN A C 1
ATOM 835 O O . ASN A 1 111 ? 12.772 -0.715 3.409 1.00 95.25 111 ASN A O 1
ATOM 839 N N . VAL A 1 112 ? 12.996 -2.915 3.045 1.00 95.81 112 VAL A N 1
ATOM 840 C CA . VAL A 1 112 ? 11.978 -3.011 1.992 1.00 95.81 112 VAL A CA 1
ATOM 841 C C . VAL A 1 112 ? 10.668 -3.529 2.582 1.00 95.81 112 VAL A C 1
ATOM 843 O O . VAL A 1 112 ? 10.551 -4.672 3.014 1.00 95.81 112 VAL A O 1
ATOM 846 N N . VAL A 1 113 ? 9.637 -2.688 2.552 1.00 92.94 113 VAL A N 1
ATOM 847 C CA . VAL A 1 113 ? 8.284 -3.026 2.996 1.00 92.94 113 VAL A CA 1
ATOM 848 C C . VAL A 1 113 ? 7.485 -3.532 1.801 1.00 92.94 113 VAL A C 1
ATOM 850 O O . VAL A 1 113 ? 7.103 -2.749 0.929 1.00 92.94 113 VAL A O 1
ATOM 853 N N . LEU A 1 114 ? 7.207 -4.836 1.765 1.00 95.06 114 LEU A N 1
ATOM 854 C CA . LEU A 1 114 ? 6.422 -5.460 0.698 1.00 95.06 114 LEU A CA 1
ATOM 855 C C . LEU A 1 114 ? 4.935 -5.045 0.755 1.00 95.06 114 LEU A C 1
ATOM 857 O O . LEU A 1 114 ? 4.415 -4.725 1.834 1.00 95.06 114 LEU A O 1
ATOM 861 N N . PRO A 1 115 ? 4.205 -5.079 -0.380 1.00 94.94 115 PRO A N 1
ATOM 862 C CA . PRO A 1 115 ? 2.744 -5.061 -0.373 1.00 94.94 115 PRO A CA 1
ATOM 863 C C . PRO A 1 115 ? 2.181 -6.156 0.536 1.00 94.94 115 PRO A C 1
ATOM 865 O O . PRO A 1 115 ? 2.754 -7.241 0.634 1.00 94.94 115 PRO A O 1
ATOM 868 N N . GLY A 1 116 ? 1.027 -5.912 1.160 1.00 92.38 116 GLY A N 1
ATOM 869 C CA . GLY A 1 116 ? 0.456 -6.833 2.150 1.00 92.38 116 GLY A CA 1
ATOM 870 C C . GLY A 1 116 ? 0.191 -8.230 1.579 1.00 92.38 116 GLY A C 1
ATOM 871 O O . GLY A 1 116 ? 0.484 -9.234 2.227 1.00 92.38 116 GLY A O 1
ATOM 872 N N . LEU A 1 117 ? -0.287 -8.290 0.332 1.00 93.38 117 LEU A N 1
ATOM 873 C CA . LEU A 1 117 ? -0.471 -9.541 -0.405 1.00 93.38 117 LEU A CA 1
ATOM 874 C C . LEU A 1 117 ? 0.857 -10.281 -0.612 1.00 93.38 117 LEU A C 1
A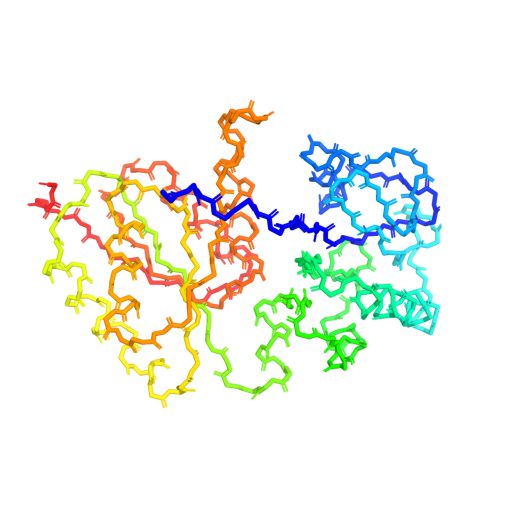TOM 876 O O . LEU A 1 117 ? 0.947 -11.465 -0.310 1.00 93.38 117 LEU A O 1
ATOM 880 N N . TRP A 1 118 ? 1.900 -9.585 -1.065 1.00 95.44 118 TRP A N 1
ATOM 881 C CA . TRP A 1 118 ? 3.205 -10.194 -1.340 1.00 95.44 118 TRP A CA 1
ATOM 882 C C . TRP A 1 118 ? 3.902 -10.653 -0.062 1.00 95.44 118 TRP A C 1
ATOM 884 O O . TRP A 1 118 ? 4.508 -11.719 -0.049 1.00 95.44 118 TRP A O 1
ATOM 894 N N . GLN A 1 119 ? 3.760 -9.905 1.035 1.00 92.12 119 GLN A N 1
ATOM 895 C CA . GLN A 1 119 ? 4.244 -10.335 2.347 1.00 92.12 119 GLN A CA 1
ATOM 896 C C . GLN A 1 119 ? 3.562 -11.637 2.787 1.00 92.12 119 GLN A C 1
ATOM 898 O O . GLN A 1 119 ? 4.223 -12.565 3.247 1.00 92.12 119 GLN A O 1
ATOM 903 N N . ARG A 1 120 ? 2.238 -11.732 2.607 1.00 89.62 120 ARG A N 1
ATOM 904 C CA . ARG A 1 120 ? 1.486 -12.959 2.892 1.00 89.62 120 ARG A CA 1
ATOM 905 C C . ARG A 1 120 ? 1.921 -14.116 1.994 1.00 89.62 120 ARG A C 1
ATOM 907 O O . ARG A 1 120 ? 2.023 -15.228 2.487 1.00 89.62 120 ARG A O 1
ATOM 914 N N . MET A 1 121 ? 2.201 -13.872 0.714 1.00 93.00 121 MET A N 1
ATOM 915 C CA . MET A 1 121 ? 2.736 -14.898 -0.191 1.00 93.00 121 MET A CA 1
ATOM 916 C C . MET A 1 121 ? 4.127 -15.382 0.242 1.00 93.00 121 MET A C 1
ATOM 918 O O . MET A 1 121 ? 4.412 -16.570 0.129 1.00 93.00 121 MET A O 1
ATOM 922 N N . LYS A 1 122 ? 4.974 -14.478 0.752 1.00 92.31 122 LYS A N 1
ATOM 923 C CA . LYS A 1 122 ? 6.334 -14.784 1.215 1.00 92.31 122 LYS A CA 1
ATOM 924 C C . LYS A 1 122 ? 6.344 -15.646 2.479 1.00 92.31 122 LYS A C 1
ATOM 926 O O . LYS A 1 122 ? 7.078 -16.626 2.539 1.00 92.31 122 LYS A O 1
ATOM 931 N N . ASP A 1 123 ? 5.548 -15.275 3.480 1.00 87.75 123 ASP A N 1
ATOM 932 C CA . ASP A 1 123 ? 5.618 -15.899 4.809 1.00 87.75 123 ASP A CA 1
ATOM 933 C C . ASP A 1 123 ? 4.445 -16.863 5.095 1.00 87.75 123 ASP A C 1
ATOM 935 O O . ASP A 1 123 ? 4.416 -17.525 6.128 1.00 87.75 123 ASP A O 1
ATOM 939 N N . GLY A 1 124 ? 3.433 -16.919 4.224 1.00 81.81 124 GLY A N 1
ATOM 940 C CA . GLY A 1 124 ? 2.250 -17.786 4.326 1.00 81.81 124 GLY A CA 1
ATOM 941 C C . GLY A 1 124 ? 1.184 -17.351 5.342 1.00 81.81 124 GLY A C 1
ATOM 942 O O . GLY A 1 124 ? 0.005 -17.633 5.138 1.00 81.81 124 GLY A O 1
ATOM 943 N N . VAL A 1 125 ? 1.565 -16.647 6.414 1.00 74.19 125 VAL A N 1
ATOM 944 C CA . VAL A 1 125 ? 0.677 -16.378 7.569 1.00 74.19 125 VAL A CA 1
ATOM 945 C C . VAL A 1 125 ? 0.569 -14.905 7.977 1.00 74.19 125 VAL A C 1
ATOM 947 O O . VAL A 1 125 ? -0.291 -14.544 8.771 1.00 74.19 125 VAL A O 1
ATOM 950 N N . THR A 1 126 ? 1.391 -14.015 7.418 1.00 80.69 126 THR A N 1
ATOM 951 C CA . THR A 1 126 ? 1.491 -12.633 7.910 1.00 80.69 126 THR A CA 1
ATOM 952 C C . THR A 1 126 ? 0.190 -11.831 7.740 1.00 80.69 126 THR A C 1
ATOM 954 O O . THR A 1 126 ? -0.315 -11.625 6.625 1.00 80.69 126 THR A O 1
ATOM 957 N N . ALA A 1 127 ? -0.346 -11.320 8.854 1.00 86.69 127 ALA A N 1
ATOM 958 C CA . ALA A 1 127 ? -1.441 -10.360 8.874 1.00 86.69 127 ALA A CA 1
ATOM 959 C C . ALA A 1 127 ? -0.924 -8.929 9.110 1.00 86.69 127 ALA A C 1
ATOM 961 O O . ALA A 1 127 ? 0.022 -8.638 9.833 1.00 86.69 127 ALA A O 1
ATOM 962 N N . ARG A 1 128 ? -1.561 -7.986 8.432 1.00 89.19 128 ARG A N 1
ATOM 963 C CA . ARG A 1 128 ? -1.291 -6.546 8.517 1.00 89.19 128 ARG A CA 1
ATOM 964 C C . ARG A 1 128 ? -2.639 -5.861 8.607 1.00 89.19 128 ARG A C 1
ATOM 966 O O . ARG A 1 128 ? -3.386 -5.858 7.620 1.00 89.19 128 ARG A O 1
ATOM 973 N N . LEU A 1 129 ? -2.982 -5.430 9.814 1.00 91.50 129 LEU A N 1
ATOM 974 C CA . LEU A 1 129 ? -4.301 -4.935 10.170 1.00 91.50 129 LEU A CA 1
ATOM 975 C C . LEU A 1 129 ? -4.297 -3.415 10.130 1.00 91.50 129 LEU A C 1
ATOM 977 O O . LEU A 1 129 ? -3.559 -2.753 10.848 1.00 91.50 129 LEU A O 1
ATOM 981 N N . ILE A 1 130 ? -5.184 -2.868 9.316 1.00 92.12 130 ILE A N 1
ATOM 982 C CA . ILE A 1 130 ? -5.511 -1.455 9.343 1.00 92.12 130 ILE A CA 1
ATOM 983 C C . ILE A 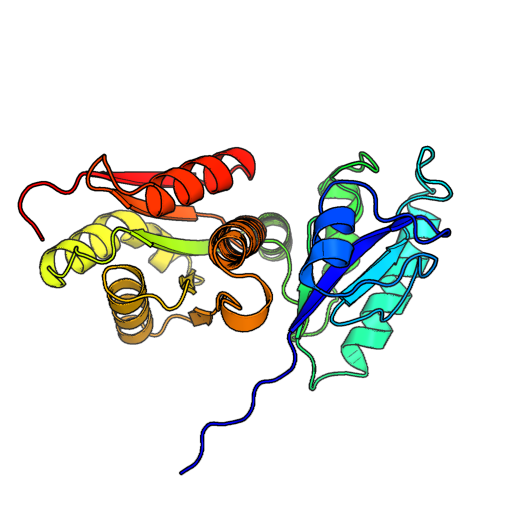1 130 ? -6.633 -1.250 10.358 1.00 92.12 130 ILE A C 1
ATOM 985 O O . ILE A 1 130 ? -7.674 -1.908 10.263 1.00 92.12 130 ILE A O 1
ATOM 989 N N . VAL A 1 131 ? -6.454 -0.306 11.279 1.00 91.81 131 VAL A N 1
ATOM 990 C CA . VAL A 1 131 ? -7.526 0.187 12.147 1.00 91.81 131 VAL A CA 1
ATOM 991 C C . VAL A 1 131 ? -7.835 1.619 11.734 1.00 91.81 131 VAL A C 1
ATOM 993 O O . VAL A 1 131 ? -6.960 2.474 11.732 1.00 91.81 131 VAL A O 1
ATOM 996 N N . ALA A 1 132 ? -9.076 1.886 11.333 1.00 90.69 132 ALA A N 1
ATOM 997 C CA . ALA A 1 132 ? -9.477 3.214 10.874 1.00 90.69 132 ALA A CA 1
ATOM 998 C C . ALA A 1 132 ? -10.845 3.597 11.431 1.00 90.69 132 ALA A C 1
ATOM 1000 O O . ALA A 1 132 ? -11.713 2.747 11.620 1.00 90.69 132 ALA A O 1
ATOM 1001 N N . GLY A 1 133 ? -11.093 4.888 11.638 1.00 89.06 133 GLY A N 1
ATOM 1002 C CA . GLY A 1 133 ? -12.403 5.329 12.101 1.00 89.06 133 GLY A CA 1
ATOM 1003 C C . GLY A 1 133 ? -12.571 6.835 12.182 1.00 89.06 133 GLY A C 1
ATOM 1004 O O . GLY A 1 133 ? -11.693 7.607 11.799 1.00 89.06 133 GLY A O 1
ATOM 1005 N N . GLY A 1 134 ? -13.757 7.253 12.614 1.00 83.88 134 GLY A N 1
ATOM 1006 C CA . GLY A 1 134 ? -14.079 8.659 12.831 1.00 83.88 134 GLY A CA 1
ATOM 1007 C C . GLY A 1 134 ? -13.231 9.281 13.946 1.00 83.88 134 GLY A C 1
ATOM 1008 O O . GLY A 1 134 ? -12.976 8.661 14.975 1.00 83.88 134 GLY A O 1
ATOM 1009 N N . ARG A 1 135 ? -12.839 10.550 13.770 1.00 80.25 135 ARG A N 1
ATOM 1010 C CA . ARG A 1 135 ? -12.035 11.303 14.758 1.00 80.25 135 ARG A CA 1
ATOM 1011 C C . ARG A 1 135 ? -12.780 11.626 16.052 1.00 80.25 135 ARG A C 1
ATOM 1013 O O . ARG A 1 135 ? -12.144 11.979 17.038 1.00 80.25 135 ARG A O 1
ATOM 1020 N N . LYS A 1 136 ? -14.112 11.577 16.006 1.00 84.75 136 LYS A N 1
ATOM 1021 C CA . LYS A 1 136 ? -14.987 11.833 17.149 1.00 84.75 136 LYS A CA 1
ATOM 1022 C C . LYS A 1 136 ? -15.168 10.618 18.044 1.00 84.75 136 LYS A C 1
ATOM 1024 O O . LYS A 1 136 ? -15.670 10.786 19.129 1.00 84.75 136 LYS A O 1
ATOM 1029 N N . ILE A 1 137 ? -14.796 9.423 17.596 1.00 84.88 137 ILE A N 1
ATOM 1030 C CA . ILE A 1 137 ? -14.999 8.207 18.378 1.00 84.88 137 ILE A CA 1
ATOM 1031 C C . ILE A 1 137 ? -13.904 8.160 19.441 1.00 84.88 137 ILE A C 1
ATOM 1033 O O . ILE A 1 137 ? -12.722 8.032 19.098 1.00 84.88 137 ILE A O 1
ATOM 1037 N N . THR A 1 138 ? -14.296 8.293 20.707 1.00 86.44 138 THR A N 1
ATOM 1038 C CA . THR A 1 138 ? -13.361 8.362 21.840 1.00 86.44 138 THR A CA 1
ATOM 1039 C C . THR A 1 138 ? -13.513 7.228 22.854 1.00 86.44 138 THR A C 1
ATOM 1041 O O . THR A 1 138 ? -12.641 7.059 23.709 1.00 86.44 138 THR A O 1
ATOM 1044 N N . ASP A 1 139 ? -14.560 6.405 22.733 1.00 90.31 139 ASP A N 1
ATOM 1045 C CA . ASP A 1 139 ? -14.794 5.253 23.607 1.00 90.31 139 ASP A CA 1
ATOM 1046 C C . ASP A 1 139 ? -13.744 4.149 23.384 1.00 90.31 139 ASP A C 1
ATOM 1048 O O . ASP A 1 139 ? -13.869 3.260 22.535 1.00 90.31 139 ASP A O 1
ATOM 1052 N N . ARG A 1 140 ? -12.673 4.220 24.176 1.00 90.75 140 ARG A N 1
ATOM 1053 C CA . ARG A 1 140 ? -11.552 3.274 24.141 1.00 90.75 140 ARG A CA 1
ATOM 1054 C C . ARG A 1 140 ? -11.972 1.848 24.468 1.00 90.75 140 ARG A C 1
ATOM 1056 O O . ARG A 1 140 ? -11.474 0.921 23.837 1.00 90.75 140 ARG A O 1
ATOM 1063 N N . GLY A 1 141 ? -12.846 1.672 25.461 1.00 93.19 141 GLY A N 1
ATOM 1064 C CA . GLY A 1 141 ? -13.274 0.351 25.919 1.00 93.19 141 GLY A CA 1
ATOM 1065 C C . GLY A 1 141 ? -14.043 -0.380 24.826 1.00 93.19 141 GLY A C 1
ATOM 1066 O O . GLY A 1 141 ? -13.766 -1.546 24.546 1.00 93.19 141 GLY A O 1
ATOM 1067 N N . PHE A 1 142 ? -14.932 0.344 24.145 1.00 93.25 142 PHE A N 1
ATOM 1068 C CA . PHE A 1 142 ? -15.648 -0.155 22.979 1.00 93.25 142 PHE A CA 1
ATOM 1069 C C . PHE A 1 142 ? -14.702 -0.559 21.839 1.00 93.25 142 PHE A C 1
ATOM 1071 O O . PHE A 1 142 ? -14.771 -1.690 21.354 1.00 93.25 142 PHE A O 1
ATOM 1078 N N . VAL A 1 143 ? -13.783 0.328 21.436 1.00 92.31 143 VAL A N 1
ATOM 1079 C CA . VAL A 1 143 ? -12.833 0.041 20.346 1.00 92.31 143 VAL A CA 1
ATOM 1080 C C . VAL A 1 143 ? -11.957 -1.168 20.682 1.00 92.31 143 VAL A C 1
ATOM 1082 O O . VAL A 1 143 ? -11.805 -2.058 19.848 1.00 92.31 143 VAL A O 1
ATOM 1085 N N . PHE A 1 144 ? -11.424 -1.246 21.903 1.00 93.19 144 PHE A N 1
ATOM 1086 C CA . PHE A 1 144 ? -10.591 -2.368 22.344 1.00 93.19 144 PHE A CA 1
ATOM 1087 C C . PHE A 1 144 ? -11.368 -3.684 22.346 1.00 93.19 144 PHE A C 1
ATOM 1089 O O . PHE A 1 144 ? -10.865 -4.682 21.835 1.00 93.19 144 PHE A O 1
ATOM 1096 N N . GLY A 1 145 ? -12.595 -3.687 22.877 1.00 94.00 145 GLY A N 1
ATOM 1097 C CA . GLY A 1 145 ? -13.442 -4.878 22.909 1.00 94.00 145 GLY A CA 1
ATOM 1098 C C . GLY A 1 145 ? -13.750 -5.410 21.508 1.00 94.00 145 GLY A C 1
ATOM 1099 O O . GLY A 1 145 ? -13.650 -6.612 21.261 1.00 94.00 145 GLY A O 1
ATOM 1100 N N . GLU A 1 146 ? -14.054 -4.520 20.561 1.00 93.62 146 GLU A N 1
ATOM 1101 C CA . GLU A 1 146 ? -14.290 -4.905 19.168 1.00 93.62 146 GLU A CA 1
ATOM 1102 C C . GLU A 1 146 ? -13.018 -5.388 18.464 1.00 93.62 146 GLU A C 1
ATOM 1104 O O . GLU A 1 146 ? -13.073 -6.371 17.721 1.00 93.62 146 GLU A O 1
ATOM 1109 N N . LEU A 1 147 ? -11.865 -4.756 18.711 1.00 91.88 147 LEU A N 1
ATOM 1110 C CA . LEU A 1 147 ? -10.584 -5.217 18.169 1.00 91.88 147 LEU A CA 1
ATOM 1111 C C . LEU A 1 147 ? -10.197 -6.588 18.729 1.00 91.88 147 LEU A C 1
ATOM 1113 O O . LEU A 1 147 ? -9.853 -7.474 17.950 1.00 91.88 147 LEU A O 1
ATOM 1117 N N . ASP A 1 148 ? -10.329 -6.819 20.034 1.00 91.06 148 ASP A N 1
ATOM 1118 C CA . ASP A 1 148 ? -10.067 -8.127 20.644 1.00 91.06 148 ASP A CA 1
ATOM 1119 C C . ASP A 1 148 ? -10.998 -9.210 20.070 1.00 91.06 148 ASP A C 1
ATOM 1121 O O . ASP A 1 148 ? -10.553 -10.316 19.749 1.00 91.06 148 ASP A O 1
ATOM 1125 N N . ARG A 1 149 ? -12.278 -8.880 19.851 1.00 91.88 149 ARG A N 1
ATOM 1126 C CA . ARG A 1 149 ? -13.265 -9.790 19.253 1.00 91.88 149 ARG A CA 1
ATOM 1127 C C . ARG A 1 149 ? -12.962 -10.116 17.788 1.00 91.88 149 ARG A C 1
ATOM 1129 O O . ARG A 1 149 ? -13.113 -11.264 17.372 1.00 91.88 149 ARG A O 1
ATOM 1136 N N . LEU A 1 150 ? -12.592 -9.117 16.986 1.00 90.38 150 LEU A N 1
ATOM 1137 C CA . LEU A 1 150 ? -12.436 -9.251 15.532 1.00 90.38 150 LEU A CA 1
ATOM 1138 C C . LEU A 1 150 ? -11.037 -9.710 15.115 1.00 90.38 150 LEU A C 1
ATOM 1140 O O . LEU A 1 150 ? -10.909 -10.478 14.161 1.00 90.3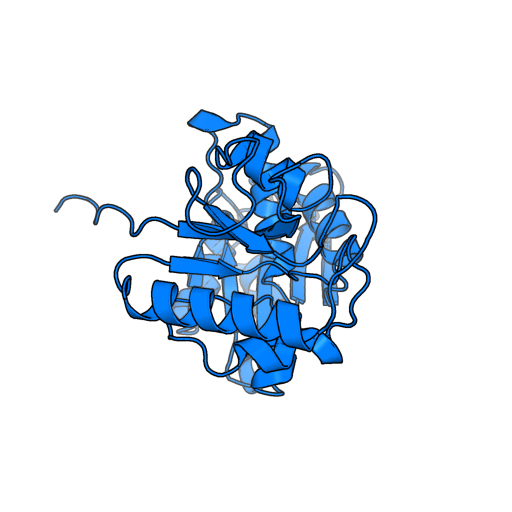8 150 LEU A O 1
ATOM 1144 N N . ALA A 1 151 ? -10.000 -9.248 15.811 1.00 85.56 151 ALA A N 1
ATOM 1145 C CA . ALA A 1 151 ? -8.607 -9.563 15.519 1.00 85.56 151 ALA A CA 1
ATOM 1146 C C . ALA A 1 151 ? -8.065 -10.720 16.369 1.00 85.56 151 ALA A C 1
ATOM 1148 O O . ALA A 1 151 ? -6.981 -11.215 16.079 1.00 85.56 151 ALA A O 1
ATOM 1149 N N . GLY A 1 152 ? -8.808 -11.210 17.368 1.00 80.69 152 GLY A N 1
ATOM 1150 C CA . GLY A 1 152 ? -8.340 -12.249 18.292 1.00 80.69 152 GLY A CA 1
ATOM 1151 C C . GLY A 1 152 ? -7.811 -13.527 17.629 1.00 80.69 152 GLY A C 1
ATOM 1152 O O . GLY A 1 152 ? -6.879 -14.137 18.145 1.00 80.69 152 GLY A O 1
ATOM 1153 N N . ASN A 1 153 ? -8.346 -13.925 16.469 1.00 79.38 153 ASN A N 1
ATOM 1154 C CA . ASN A 1 153 ? -7.794 -15.053 15.708 1.00 79.38 153 ASN A CA 1
ATOM 1155 C C . ASN A 1 153 ? -6.539 -14.674 14.909 1.00 79.38 153 ASN A C 1
ATOM 1157 O O . ASN A 1 153 ? -5.610 -15.469 14.862 1.00 79.38 153 ASN A O 1
ATOM 1161 N N . LEU A 1 154 ? -6.472 -13.455 14.364 1.00 78.62 154 LEU A N 1
ATOM 1162 C CA . LEU A 1 154 ? -5.285 -12.954 13.657 1.00 78.62 154 LEU A CA 1
ATOM 1163 C C . LEU A 1 154 ? -4.080 -12.848 14.601 1.00 78.62 154 LEU A C 1
ATOM 1165 O O . LEU A 1 154 ? -2.958 -13.148 14.214 1.00 78.62 154 LEU A O 1
ATOM 1169 N N . LEU A 1 155 ? -4.312 -12.475 15.863 1.00 73.50 155 LEU A N 1
ATOM 1170 C CA . LEU A 1 155 ? -3.259 -12.393 16.878 1.00 73.50 155 LEU A CA 1
ATOM 1171 C C . LEU A 1 155 ? -2.636 -13.758 17.207 1.00 73.50 155 LEU A C 1
ATOM 1173 O O . LEU A 1 155 ? -1.468 -13.815 17.574 1.00 73.50 155 LEU A O 1
ATOM 1177 N N . LYS A 1 156 ? -3.378 -14.862 17.042 1.00 70.12 156 LYS A N 1
ATOM 1178 C CA . LYS A 1 156 ? -2.845 -16.225 17.234 1.00 70.12 156 LYS A CA 1
ATOM 1179 C C . LYS A 1 156 ? -1.894 -16.648 16.114 1.00 70.12 156 LYS A C 1
ATOM 1181 O O . LYS A 1 156 ? -1.085 -17.544 16.322 1.00 70.12 156 LYS A O 1
ATOM 1186 N N . GLU A 1 157 ? -1.976 -15.998 14.954 1.00 62.31 157 GLU A N 1
ATOM 1187 C CA . GLU A 1 157 ? -1.093 -16.223 13.802 1.00 62.31 157 GLU A CA 1
ATOM 1188 C C . GLU A 1 157 ? 0.219 -15.412 13.904 1.00 62.31 157 GLU A C 1
ATOM 1190 O O . GLU A 1 157 ? 1.058 -15.458 13.010 1.00 62.31 157 GLU A O 1
ATOM 1195 N N . ASN A 1 158 ? 0.431 -14.725 15.036 1.00 53.75 158 ASN A N 1
ATOM 1196 C CA . ASN A 1 158 ? 1.701 -14.165 15.509 1.00 53.75 158 ASN A CA 1
ATOM 1197 C C . ASN A 1 158 ? 2.355 -13.067 14.655 1.00 53.75 158 ASN A C 1
ATOM 1199 O O . ASN A 1 158 ? 3.501 -12.700 14.908 1.00 53.75 158 ASN A O 1
ATOM 1203 N N . VAL A 1 159 ? 1.647 -12.491 13.684 1.00 59.38 159 VAL A N 1
ATOM 1204 C CA . VAL A 1 159 ? 2.142 -11.324 12.948 1.00 59.38 159 VAL A CA 1
ATOM 1205 C C . VAL A 1 159 ? 0.969 -10.416 12.630 1.00 59.38 159 VAL A C 1
ATOM 1207 O O . VAL A 1 159 ? 0.223 -10.668 11.690 1.00 59.38 159 VAL A O 1
ATOM 1210 N N . VAL A 1 160 ? 0.795 -9.365 13.430 1.00 57.94 160 VAL A N 1
ATOM 1211 C CA . VAL A 1 160 ? -0.104 -8.253 13.119 1.00 57.94 160 VAL A CA 1
ATOM 1212 C C . VAL A 1 160 ? 0.729 -6.986 13.142 1.00 57.94 160 VAL A C 1
ATOM 1214 O O . VAL A 1 160 ? 1.195 -6.563 14.195 1.00 57.94 160 VAL A O 1
ATOM 1217 N N . THR A 1 161 ? 0.931 -6.391 11.971 1.00 58.81 161 THR A N 1
ATOM 1218 C CA . THR A 1 161 ? 1.401 -5.008 11.890 1.00 58.81 161 THR A CA 1
ATOM 1219 C C . THR A 1 161 ? 0.188 -4.093 11.893 1.00 58.81 161 THR A C 1
ATOM 1221 O O . THR A 1 161 ? -0.653 -4.217 10.996 1.00 58.81 161 THR A O 1
ATOM 1224 N N . GLU A 1 162 ? 0.075 -3.211 12.884 1.00 59.72 162 GLU A N 1
ATOM 1225 C CA . GLU A 1 162 ? -0.925 -2.145 12.845 1.00 59.72 162 GLU A CA 1
ATOM 1226 C C . GLU A 1 162 ? -0.477 -1.089 11.836 1.00 59.72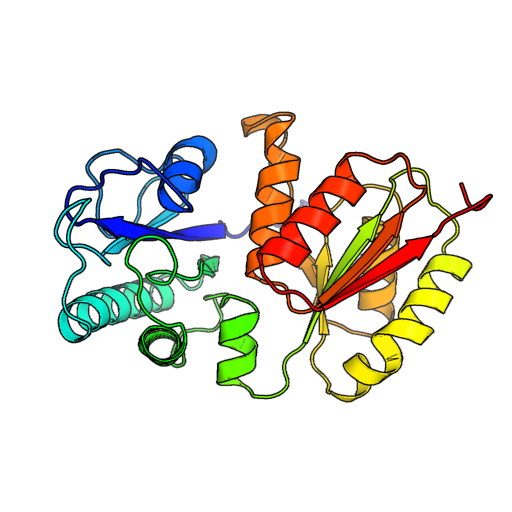 162 GLU A C 1
ATOM 1228 O O . GLU A 1 162 ? 0.705 -0.768 11.730 1.00 59.72 162 GLU A O 1
ATOM 1233 N N . VAL A 1 163 ? -1.421 -0.611 11.037 1.00 61.06 163 VAL A N 1
ATOM 1234 C CA . VAL A 1 163 ? -1.181 0.403 10.019 1.00 61.06 163 VAL A CA 1
ATOM 1235 C C . VAL A 1 163 ? -2.026 1.630 10.368 1.00 61.06 163 VAL A C 1
ATOM 1237 O O . VAL A 1 163 ? -3.207 1.681 10.018 1.00 61.06 163 VAL A O 1
ATOM 1240 N N . CYS A 1 164 ? -1.413 2.604 11.046 1.00 64.06 164 CYS A N 1
ATOM 1241 C CA . CYS A 1 164 ? -2.078 3.802 11.573 1.00 64.06 164 CYS A CA 1
ATOM 1242 C C . CYS A 1 164 ? -1.939 5.003 10.630 1.00 64.06 164 CYS A C 1
ATOM 1244 O O . CYS A 1 164 ? -0.860 5.277 10.094 1.00 64.06 164 CYS A O 1
ATOM 1246 N N . GLY A 1 165 ? -3.010 5.794 10.500 1.00 58.59 165 GLY A N 1
ATOM 1247 C CA . GLY A 1 165 ? -2.995 7.082 9.801 1.00 58.59 165 GLY A CA 1
ATOM 1248 C C . GLY A 1 165 ? -2.621 8.301 10.655 1.00 58.59 165 GLY A C 1
ATOM 1249 O O . GLY A 1 165 ? -2.756 9.429 10.172 1.00 58.59 165 GLY A O 1
ATOM 1250 N N . GLU A 1 166 ? -2.223 8.077 11.910 1.00 60.91 166 GLU A N 1
ATOM 1251 C CA . GLU A 1 166 ? -1.775 9.059 12.915 1.00 60.91 166 GLU A CA 1
ATOM 1252 C C . GLU A 1 166 ? -2.769 10.197 13.231 1.00 60.91 166 GLU A C 1
ATOM 1254 O O . GLU A 1 166 ? -2.381 11.316 13.570 1.00 60.91 166 GLU A O 1
ATOM 1259 N N . ALA A 1 167 ? -4.075 9.949 13.112 1.00 65.12 167 ALA A N 1
ATOM 1260 C CA . ALA A 1 167 ? -5.105 10.945 13.414 1.00 65.12 167 ALA A CA 1
ATOM 1261 C C . ALA A 1 167 ? -5.696 10.774 14.828 1.00 65.12 167 ALA A C 1
ATOM 1263 O O . ALA A 1 167 ? -5.658 9.700 15.412 1.00 65.12 167 ALA A O 1
ATOM 1264 N N . ARG A 1 168 ? -6.300 11.832 15.389 1.00 75.00 168 ARG A N 1
ATOM 1265 C CA . ARG A 1 168 ? -7.085 11.729 16.639 1.00 75.00 168 ARG A CA 1
ATOM 1266 C C . ARG A 1 168 ? -8.238 10.720 16.497 1.00 75.00 168 ARG A C 1
ATOM 1268 O O . ARG A 1 168 ? -8.761 10.547 15.397 1.00 75.00 168 ARG A O 1
ATOM 1275 N N . GLY A 1 169 ? -8.691 10.160 17.618 1.00 85.25 169 GLY A N 1
ATOM 1276 C CA . GLY A 1 169 ? -9.800 9.203 17.672 1.00 85.25 169 GLY A CA 1
ATOM 1277 C C . GLY A 1 169 ? -9.316 7.773 17.452 1.00 85.25 169 GLY A C 1
ATOM 1278 O O . GLY A 1 169 ? -8.284 7.382 17.992 1.00 85.25 169 GLY A O 1
ATOM 1279 N N . VAL A 1 170 ? -10.042 7.006 16.639 1.00 86.31 170 VAL A N 1
ATOM 1280 C CA . VAL A 1 170 ? -9.805 5.563 16.436 1.00 86.31 170 VAL A CA 1
ATOM 1281 C C . VAL A 1 170 ? -8.382 5.214 15.992 1.00 86.31 170 VAL A C 1
ATOM 1283 O O . VAL A 1 170 ? -7.875 4.197 16.442 1.00 86.31 170 VAL A O 1
ATOM 1286 N N . ASP A 1 171 ? -7.721 6.026 15.160 1.00 84.31 171 ASP A N 1
ATOM 1287 C CA . ASP A 1 171 ? -6.332 5.767 14.736 1.00 84.31 171 ASP A CA 1
ATOM 1288 C C . ASP A 1 171 ? -5.362 5.752 15.947 1.00 84.31 171 ASP A C 1
ATOM 1290 O O . ASP A 1 171 ? -4.525 4.858 16.061 1.00 84.31 171 ASP A O 1
ATOM 1294 N N . VAL A 1 172 ? -5.502 6.696 16.892 1.00 85.88 172 VAL A N 1
ATOM 1295 C CA . VAL A 1 172 ? -4.713 6.723 18.145 1.00 85.88 172 VAL A CA 1
ATOM 1296 C C . VAL A 1 172 ? -5.078 5.549 19.050 1.00 85.88 172 VAL A C 1
ATOM 1298 O O . VAL A 1 172 ? -4.189 4.875 19.558 1.00 85.88 172 VAL A O 1
ATOM 1301 N N . ILE A 1 173 ? -6.372 5.269 19.217 1.00 90.31 173 ILE A N 1
ATOM 1302 C CA . ILE A 1 173 ? -6.837 4.168 20.073 1.00 90.31 173 ILE A CA 1
ATOM 1303 C C . ILE A 1 173 ? -6.367 2.812 19.514 1.00 90.31 173 ILE A C 1
ATOM 1305 O O . ILE A 1 173 ? -5.950 1.936 20.266 1.00 90.31 173 ILE A O 1
ATOM 1309 N N . GLY A 1 174 ? -6.385 2.640 18.190 1.00 89.25 174 GLY A N 1
ATOM 1310 C CA . GLY A 1 174 ? -5.887 1.448 17.505 1.00 89.25 174 GLY A CA 1
ATOM 1311 C C . GLY A 1 174 ? -4.388 1.233 17.710 1.00 89.25 174 GLY A C 1
ATOM 1312 O O . GLY A 1 174 ? -3.975 0.113 18.014 1.00 89.25 174 GLY A O 1
ATOM 1313 N N . ARG A 1 175 ? -3.586 2.305 17.634 1.00 87.56 175 ARG A N 1
ATOM 1314 C CA . ARG A 1 175 ? -2.154 2.258 17.968 1.00 87.56 175 ARG A CA 1
ATOM 1315 C C . ARG A 1 175 ? -1.927 1.803 19.405 1.00 87.56 175 ARG A C 1
ATOM 1317 O O . ARG A 1 175 ? -1.155 0.881 19.630 1.00 87.56 175 ARG A O 1
ATOM 1324 N N . GLU A 1 176 ? -2.609 2.413 20.368 1.00 89.81 176 GLU A N 1
ATOM 1325 C CA . GLU A 1 176 ? -2.448 2.056 21.782 1.00 89.81 176 GLU A CA 1
ATOM 1326 C C . GLU A 1 176 ? -2.856 0.601 22.049 1.00 89.81 176 GLU A C 1
ATOM 1328 O O . GLU A 1 176 ? -2.206 -0.097 22.825 1.00 89.81 176 GLU A O 1
ATOM 1333 N N . TRP A 1 177 ? -3.920 0.121 21.396 1.00 90.56 177 TRP A N 1
ATOM 1334 C CA . TRP A 1 177 ? -4.303 -1.290 21.451 1.00 90.56 177 TRP A CA 1
ATOM 1335 C C . TRP A 1 177 ? -3.178 -2.190 20.925 1.00 90.56 177 TRP A C 1
ATOM 1337 O O . TRP A 1 177 ? -2.845 -3.189 21.562 1.00 90.56 177 TRP A O 1
ATOM 1347 N N . ALA A 1 178 ? -2.557 -1.823 19.802 1.00 87.81 178 ALA A N 1
ATOM 1348 C CA . ALA A 1 178 ? -1.459 -2.582 19.217 1.00 87.81 178 ALA A CA 1
ATOM 1349 C C . ALA A 1 178 ? -0.213 -2.595 20.119 1.00 87.81 178 ALA A C 1
ATOM 1351 O O . ALA A 1 178 ? 0.357 -3.660 20.362 1.00 87.81 178 ALA A O 1
ATOM 1352 N N . GLU A 1 179 ? 0.158 -1.445 20.681 1.00 87.25 179 GLU A N 1
ATOM 1353 C CA . GLU A 1 179 ? 1.268 -1.304 21.630 1.00 87.25 179 GLU A CA 1
ATOM 1354 C C . GLU A 1 179 ? 1.053 -2.165 22.883 1.00 87.25 179 GLU A C 1
ATOM 1356 O O . GLU A 1 179 ? 1.956 -2.890 23.302 1.00 87.25 179 GLU A O 1
ATOM 1361 N N . LEU A 1 180 ? -0.163 -2.178 23.441 1.00 89.75 180 LEU A N 1
ATOM 1362 C CA . LEU A 1 180 ? -0.508 -3.016 24.597 1.00 89.75 180 LEU A CA 1
ATOM 1363 C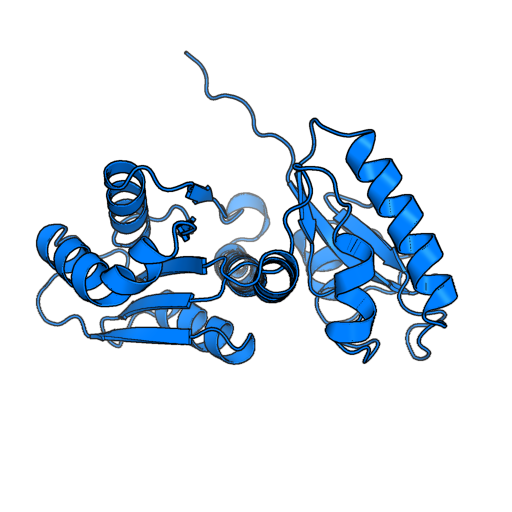 C . LEU A 1 180 ? -0.411 -4.517 24.306 1.00 89.75 180 LEU A C 1
ATOM 1365 O O . LEU A 1 180 ? -0.123 -5.304 25.206 1.00 89.75 180 LEU A O 1
ATOM 1369 N N . LYS A 1 181 ? -0.636 -4.926 23.056 1.00 87.00 181 LYS A N 1
ATOM 1370 C CA . LYS A 1 181 ? -0.459 -6.312 22.599 1.00 87.00 181 LYS A CA 1
ATOM 1371 C C . LYS A 1 181 ? 0.977 -6.601 22.134 1.00 87.00 181 LYS A C 1
ATOM 1373 O O . LYS A 1 181 ? 1.231 -7.701 21.656 1.00 87.00 181 LYS A O 1
ATOM 1378 N N . SER A 1 182 ? 1.907 -5.647 22.288 1.00 86.31 182 SER A N 1
ATOM 1379 C CA . SER A 1 182 ? 3.302 -5.736 21.821 1.00 86.31 182 SER A CA 1
ATOM 1380 C C . SER A 1 182 ? 3.431 -6.004 20.316 1.00 86.31 182 SER A C 1
ATOM 1382 O O . SER A 1 182 ? 4.338 -6.704 19.868 1.00 86.31 182 SER A O 1
ATOM 1384 N N . LEU A 1 183 ? 2.501 -5.463 19.527 1.00 85.00 183 LEU A N 1
ATOM 1385 C CA . LEU A 1 183 ? 2.510 -5.573 18.072 1.00 85.00 183 LEU A CA 1
ATOM 1386 C C . LEU A 1 183 ? 3.417 -4.515 17.446 1.00 85.00 183 LEU A C 1
ATOM 1388 O O . LEU A 1 183 ? 3.583 -3.415 17.973 1.00 85.00 183 LEU A O 1
ATOM 1392 N N . VAL A 1 184 ? 3.959 -4.828 16.269 1.00 83.00 184 VAL A N 1
ATOM 1393 C CA . VAL A 1 184 ? 4.703 -3.849 15.471 1.00 83.00 184 VAL A CA 1
ATOM 1394 C C . VAL A 1 184 ? 3.718 -2.848 14.869 1.00 83.00 184 VAL A C 1
ATOM 1396 O O . VAL A 1 184 ? 2.743 -3.237 14.228 1.00 83.00 184 VAL A O 1
ATOM 1399 N N . VAL A 1 185 ? 3.986 -1.557 15.037 1.00 82.81 185 VAL A N 1
ATOM 1400 C CA . VAL A 1 185 ? 3.193 -0.471 14.449 1.00 82.81 185 VAL A CA 1
ATOM 1401 C C . VAL A 1 185 ? 3.953 0.106 13.259 1.00 82.81 185 VAL A C 1
ATOM 1403 O O . VAL A 1 185 ? 5.095 0.544 13.389 1.00 82.81 185 VAL A O 1
ATOM 1406 N N . ASP A 1 186 ? 3.322 0.110 12.090 1.00 82.75 186 ASP A N 1
ATOM 1407 C CA . ASP A 1 186 ? 3.834 0.734 10.877 1.00 82.75 186 ASP A CA 1
ATOM 1408 C C . ASP A 1 186 ? 3.008 1.979 10.557 1.00 82.75 186 ASP A C 1
ATOM 1410 O O . ASP A 1 186 ? 1.897 1.900 10.035 1.00 82.75 186 ASP A O 1
ATOM 1414 N N . SER A 1 187 ? 3.555 3.145 10.886 1.00 81.12 187 SER A N 1
ATOM 1415 C CA . SER A 1 187 ? 2.883 4.419 10.650 1.00 81.12 187 SER A CA 1
ATOM 1416 C C . SER A 1 187 ? 2.896 4.817 9.176 1.00 81.12 187 SER A C 1
ATOM 1418 O O . SER A 1 187 ? 3.919 4.731 8.494 1.00 81.12 187 SER A O 1
ATOM 1420 N N . PHE A 1 188 ? 1.763 5.349 8.715 1.00 81.88 188 PHE A N 1
ATOM 1421 C CA . PHE A 1 188 ? 1.606 5.980 7.407 1.00 81.88 188 PHE A CA 1
ATOM 1422 C C . PHE A 1 188 ? 1.096 7.410 7.620 1.00 81.88 188 PHE A C 1
ATOM 1424 O O . PHE A 1 188 ? -0.107 7.660 7.505 1.00 81.88 188 PHE A O 1
ATOM 1431 N N . PRO A 1 189 ? 1.974 8.366 7.972 1.00 77.69 189 PRO A N 1
ATOM 1432 C CA . PRO A 1 189 ? 1.564 9.747 8.182 1.00 77.69 189 PRO A CA 1
ATOM 1433 C C . PRO A 1 189 ? 1.070 10.376 6.876 1.00 77.69 189 PRO A C 1
ATOM 1435 O O . PRO A 1 189 ? 1.624 10.172 5.794 1.00 77.69 189 PRO A O 1
ATOM 1438 N N . ALA A 1 190 ? 0.012 11.178 6.968 1.00 79.56 190 ALA A N 1
ATOM 1439 C CA . ALA A 1 190 ? -0.442 11.989 5.845 1.00 79.56 190 ALA A CA 1
ATOM 1440 C C . ALA A 1 190 ? 0.351 13.304 5.804 1.00 79.56 190 ALA A C 1
ATOM 1442 O O . ALA A 1 190 ? 0.303 14.085 6.752 1.00 79.56 190 ALA A O 1
ATOM 1443 N N . ASN A 1 191 ? 1.029 13.578 4.687 1.00 78.88 191 ASN A N 1
ATOM 1444 C CA . ASN A 1 191 ? 1.735 14.842 4.475 1.00 78.88 191 ASN A CA 1
ATOM 1445 C C . ASN A 1 191 ? 0.750 15.960 4.080 1.00 78.88 191 ASN A C 1
ATOM 1447 O O . ASN A 1 191 ? 0.563 16.280 2.901 1.00 78.88 191 ASN A O 1
ATOM 1451 N N . TRP A 1 192 ? 0.045 16.494 5.082 1.00 80.88 192 TRP A N 1
ATOM 1452 C CA . TRP A 1 192 ? -0.962 17.544 4.904 1.00 80.88 192 TRP A CA 1
ATOM 1453 C C . TRP A 1 192 ? -0.360 18.848 4.383 1.00 80.88 192 TRP A C 1
ATOM 1455 O O . TRP A 1 192 ? -1.000 19.501 3.560 1.00 80.88 192 TRP A O 1
ATOM 1465 N N . ASP A 1 193 ? 0.856 19.187 4.808 1.00 80.25 193 ASP A N 1
ATOM 1466 C CA . ASP A 1 193 ? 1.532 20.424 4.413 1.00 80.25 193 ASP A CA 1
ATOM 1467 C C . ASP A 1 193 ? 1.849 20.429 2.915 1.00 80.25 193 ASP A C 1
ATOM 1469 O O . ASP A 1 193 ? 1.629 21.429 2.234 1.00 80.25 193 ASP A O 1
ATOM 1473 N N . ALA A 1 194 ? 2.278 19.287 2.369 1.00 76.75 194 ALA A N 1
ATOM 1474 C CA . ALA A 1 194 ? 2.595 19.176 0.949 1.00 76.75 194 ALA A CA 1
ATOM 1475 C C . ALA A 1 194 ? 1.356 19.017 0.046 1.00 76.75 194 ALA A C 1
ATOM 1477 O O . ALA A 1 194 ? 1.384 19.434 -1.114 1.00 76.75 194 ALA A O 1
ATOM 1478 N N . HIS A 1 195 ? 0.275 18.382 0.524 1.00 78.81 195 HIS A N 1
ATOM 1479 C CA . HIS A 1 195 ? -0.800 17.905 -0.368 1.00 78.81 195 HIS A CA 1
ATOM 1480 C C . HIS A 1 195 ? -2.233 18.208 0.083 1.00 78.81 195 HIS A C 1
ATOM 1482 O O . HIS A 1 195 ? -3.196 17.783 -0.570 1.00 78.81 195 HIS A O 1
ATOM 1488 N N . GLY A 1 196 ? -2.411 18.926 1.192 1.00 85.00 196 GLY A N 1
ATOM 1489 C CA . GLY A 1 196 ? -3.717 19.308 1.719 1.00 85.00 196 GLY A CA 1
ATOM 1490 C C . GLY A 1 196 ? -4.682 18.122 1.811 1.00 85.00 196 GLY A C 1
ATOM 1491 O O . GLY A 1 196 ? -4.334 17.036 2.267 1.00 85.00 196 GLY A O 1
ATOM 1492 N N . LYS A 1 197 ? -5.918 18.297 1.326 1.00 80.12 197 LYS A N 1
ATOM 1493 C CA . LYS A 1 197 ? -6.971 17.263 1.399 1.00 80.12 197 LYS A CA 1
ATOM 1494 C C . LYS A 1 197 ? -6.621 15.950 0.683 1.00 80.12 197 LYS A C 1
ATOM 1496 O O . LYS A 1 197 ? -7.165 14.911 1.056 1.00 80.12 197 LYS A O 1
ATOM 1501 N N . ALA A 1 198 ? -5.736 15.973 -0.316 1.00 84.38 198 ALA A N 1
ATOM 1502 C CA . ALA A 1 198 ? -5.323 14.764 -1.028 1.00 84.38 198 ALA A CA 1
ATOM 1503 C C . ALA A 1 198 ? -4.430 13.855 -0.165 1.00 84.38 198 ALA A C 1
ATOM 1505 O O . ALA A 1 198 ? -4.424 12.642 -0.380 1.00 84.38 198 ALA A O 1
ATOM 1506 N N . ALA A 1 199 ? -3.745 14.411 0.846 1.00 83.00 199 ALA A N 1
ATOM 1507 C CA . ALA A 1 199 ? -2.836 13.682 1.730 1.00 83.00 199 ALA A CA 1
ATOM 1508 C C . ALA A 1 199 ? -3.496 12.464 2.388 1.00 83.00 199 ALA A C 1
ATOM 1510 O O . ALA A 1 199 ? -2.943 11.366 2.367 1.00 83.00 199 ALA A O 1
ATOM 1511 N N . GLY A 1 200 ? -4.720 12.630 2.901 1.00 82.94 200 GLY A N 1
ATOM 1512 C CA . GLY A 1 200 ? -5.476 11.535 3.513 1.00 82.94 200 GLY A CA 1
ATOM 1513 C C . GLY A 1 200 ? -5.813 10.409 2.532 1.00 82.94 200 GLY A C 1
ATOM 1514 O O . GLY A 1 200 ? -5.658 9.239 2.866 1.00 82.94 200 GLY A O 1
ATOM 1515 N N . MET A 1 201 ? -6.215 10.747 1.302 1.00 85.44 201 MET A N 1
ATOM 1516 C CA . MET A 1 201 ? -6.552 9.748 0.280 1.00 85.44 201 MET A CA 1
ATOM 1517 C C . MET A 1 201 ? -5.334 8.917 -0.122 1.00 85.44 201 MET A C 1
ATOM 1519 O O . MET A 1 201 ? -5.432 7.701 -0.264 1.00 85.44 201 MET A O 1
ATOM 1523 N N . MET A 1 202 ? -4.191 9.567 -0.318 1.00 84.25 202 MET A N 1
ATOM 1524 C CA . MET A 1 202 ? -2.955 8.882 -0.687 1.00 84.25 202 MET A CA 1
ATOM 1525 C C . MET A 1 202 ? -2.473 7.947 0.397 1.00 84.25 202 MET A C 1
ATOM 1527 O O . MET A 1 202 ? -2.176 6.786 0.135 1.00 84.25 202 MET A O 1
ATOM 1531 N N . ARG A 1 203 ? -2.463 8.457 1.625 1.00 86.44 203 ARG A N 1
ATOM 1532 C CA . ARG A 1 203 ? -2.154 7.687 2.813 1.00 86.44 203 ARG A CA 1
ATOM 1533 C C . ARG A 1 203 ? -3.047 6.451 2.897 1.00 86.44 203 ARG A C 1
ATOM 1535 O O . ARG A 1 203 ? -2.527 5.357 3.046 1.00 86.44 203 ARG A O 1
ATOM 1542 N N . ASN A 1 204 ? -4.355 6.587 2.666 1.00 89.69 204 ASN A N 1
ATOM 1543 C CA . ASN A 1 204 ? -5.284 5.452 2.634 1.00 89.69 204 ASN A CA 1
ATOM 1544 C C . ASN A 1 204 ? -4.951 4.425 1.535 1.00 89.69 204 ASN A C 1
ATOM 1546 O O . ASN A 1 204 ? -5.014 3.224 1.788 1.00 89.69 204 ASN A O 1
ATOM 1550 N N . LYS A 1 205 ? -4.573 4.867 0.326 1.00 91.81 205 LYS A N 1
ATOM 1551 C CA . LYS A 1 205 ? -4.120 3.960 -0.747 1.00 91.81 205 LYS A CA 1
ATOM 1552 C C . LYS A 1 205 ? -2.843 3.218 -0.363 1.00 91.81 205 LYS A C 1
ATOM 1554 O O . LYS A 1 205 ? -2.744 2.020 -0.602 1.00 91.81 205 LYS A O 1
ATOM 1559 N N . LEU A 1 206 ? -1.879 3.922 0.224 1.00 90.12 206 LEU A N 1
ATOM 1560 C CA . LEU A 1 206 ? -0.613 3.339 0.648 1.00 90.12 206 LEU A CA 1
ATOM 1561 C C . LEU A 1 206 ? -0.838 2.328 1.783 1.00 90.12 206 LEU A C 1
ATOM 1563 O O . LEU A 1 206 ? -0.386 1.191 1.687 1.00 90.12 206 LEU A O 1
ATOM 1567 N N . MET A 1 207 ? -1.637 2.691 2.788 1.00 91.12 207 MET A N 1
ATOM 1568 C CA . MET A 1 207 ? -2.089 1.784 3.845 1.00 91.12 207 MET A CA 1
ATOM 1569 C C . MET A 1 207 ? -2.761 0.536 3.267 1.00 91.12 207 MET A C 1
ATOM 1571 O O . MET A 1 207 ? -2.398 -0.574 3.637 1.00 91.12 207 MET A O 1
ATOM 1575 N N . ALA A 1 208 ? -3.694 0.694 2.322 1.00 93.81 208 ALA A N 1
ATOM 1576 C CA . ALA A 1 208 ? -4.367 -0.434 1.681 1.00 93.81 208 ALA A CA 1
ATOM 1577 C C . ALA A 1 208 ? -3.406 -1.314 0.869 1.00 93.81 208 ALA A C 1
ATOM 1579 O O . ALA A 1 208 ? -3.509 -2.530 0.938 1.00 93.81 208 ALA A O 1
ATOM 1580 N N . ASN A 1 209 ? -2.426 -0.739 0.166 1.00 94.38 209 ASN A N 1
ATOM 1581 C CA . ASN A 1 209 ? -1.402 -1.511 -0.545 1.00 94.38 209 ASN A CA 1
ATOM 1582 C C . ASN A 1 209 ? -0.588 -2.421 0.397 1.00 94.38 209 ASN A C 1
ATOM 1584 O O . ASN A 1 209 ? -0.220 -3.532 0.017 1.00 94.38 209 ASN A O 1
ATOM 1588 N N . HIS A 1 210 ? -0.320 -1.966 1.623 1.00 93.12 210 HIS A N 1
ATOM 1589 C CA . HIS A 1 210 ? 0.449 -2.718 2.622 1.00 93.12 210 HIS A CA 1
ATOM 1590 C C . HIS A 1 210 ? -0.417 -3.483 3.631 1.00 93.12 210 HIS A C 1
ATOM 1592 O O . HIS A 1 210 ? 0.118 -4.222 4.456 1.00 93.12 210 HIS A O 1
ATOM 1598 N N . GLY A 1 211 ? -1.736 -3.321 3.591 1.00 92.19 211 GLY A N 1
ATOM 1599 C CA . GLY A 1 211 ? -2.670 -4.010 4.468 1.00 92.19 211 GLY A CA 1
ATOM 1600 C C . GLY A 1 211 ? -3.122 -5.350 3.899 1.00 92.19 211 GLY A C 1
ATOM 1601 O O . GLY A 1 211 ? -3.052 -5.614 2.703 1.00 92.19 211 GLY A O 1
ATOM 1602 N N . THR A 1 212 ? -3.624 -6.199 4.785 1.00 92.31 212 THR A N 1
ATOM 1603 C CA . THR A 1 212 ? -4.324 -7.451 4.428 1.00 92.31 212 THR A CA 1
ATOM 1604 C C . THR A 1 212 ? -5.746 -7.460 4.985 1.00 92.31 212 THR A C 1
ATOM 1606 O O . THR A 1 212 ? -6.650 -8.051 4.400 1.00 92.31 212 THR A O 1
ATOM 1609 N N . HIS A 1 213 ? -5.951 -6.759 6.101 1.00 92.81 213 HIS A N 1
ATOM 1610 C CA . HIS A 1 213 ? -7.210 -6.666 6.820 1.00 92.81 213 HIS A CA 1
ATOM 1611 C C . HIS A 1 213 ? -7.504 -5.203 7.152 1.00 92.81 213 HIS A C 1
ATOM 1613 O O . HIS A 1 213 ? -6.583 -4.414 7.364 1.00 92.81 213 HIS A O 1
ATOM 1619 N N . LEU A 1 214 ? -8.784 -4.851 7.234 1.00 94.38 214 LEU A N 1
ATOM 1620 C CA . LEU A 1 214 ? -9.255 -3.563 7.738 1.00 94.38 214 LEU A CA 1
ATOM 1621 C C . LEU A 1 214 ? -10.365 -3.798 8.761 1.00 94.38 214 LEU A C 1
ATOM 1623 O O . LEU A 1 214 ? -11.366 -4.441 8.441 1.00 94.38 214 LEU A O 1
ATOM 1627 N N . VAL A 1 215 ? -10.230 -3.201 9.943 1.00 94.31 215 VAL A N 1
ATOM 1628 C CA . VAL A 1 215 ? -11.347 -2.953 10.859 1.00 94.31 215 VAL A CA 1
ATOM 1629 C C . VAL A 1 215 ? -11.651 -1.458 10.828 1.00 94.31 215 VAL A C 1
ATOM 1631 O O . VAL A 1 215 ? -10.826 -0.630 11.211 1.00 94.31 215 VAL A O 1
ATOM 1634 N N . ALA A 1 216 ? -12.835 -1.112 10.327 1.00 94.06 216 ALA A N 1
ATOM 1635 C CA . ALA A 1 216 ? -13.281 0.266 10.179 1.00 94.06 216 ALA A CA 1
ATOM 1636 C C . ALA A 1 216 ? -14.432 0.583 11.141 1.00 94.06 216 ALA A C 1
ATOM 1638 O O . ALA A 1 216 ? -15.516 0.017 11.013 1.00 94.06 216 ALA A O 1
ATOM 1639 N N . PHE A 1 217 ? -14.218 1.526 12.055 1.00 93.00 217 PHE A N 1
ATOM 1640 C CA . PHE A 1 217 ? -15.238 2.055 12.958 1.00 93.00 217 PHE A CA 1
ATOM 1641 C C . PHE A 1 217 ? -15.949 3.230 12.293 1.00 93.00 217 PHE A C 1
ATOM 1643 O O . PHE A 1 217 ? -15.383 4.319 12.157 1.00 93.00 217 PHE A O 1
ATOM 1650 N N . TRP A 1 218 ? -17.178 3.001 11.834 1.00 93.06 218 TRP A N 1
ATOM 1651 C CA . TRP A 1 218 ? -17.904 3.949 10.998 1.00 93.06 218 TRP A CA 1
ATOM 1652 C C . TRP A 1 218 ? -19.272 4.312 11.581 1.00 93.06 218 TRP A C 1
ATOM 1654 O O . TRP A 1 218 ? -20.101 3.452 11.871 1.00 93.06 218 TRP A O 1
ATOM 1664 N N . ASP A 1 219 ? -19.500 5.615 11.704 1.00 89.38 219 ASP A N 1
ATOM 1665 C CA . ASP A 1 219 ? -20.755 6.262 12.109 1.00 89.38 219 ASP A CA 1
ATOM 1666 C C . ASP A 1 219 ? -21.809 6.299 10.982 1.00 89.38 219 ASP A C 1
ATOM 1668 O O . ASP A 1 219 ? -22.977 6.582 11.223 1.00 89.38 219 ASP A O 1
ATOM 1672 N N . GLY A 1 220 ? -21.415 5.989 9.741 1.00 88.62 220 GLY A N 1
ATOM 1673 C CA . GLY A 1 220 ? -22.262 6.114 8.550 1.00 88.62 220 GLY A CA 1
ATOM 1674 C C . GLY A 1 220 ? -22.110 7.451 7.813 1.00 88.62 220 GLY A C 1
ATOM 1675 O O . GLY A 1 220 ? -22.572 7.573 6.679 1.00 88.62 220 GLY A O 1
ATOM 1676 N N . GLU A 1 221 ? -21.400 8.422 8.392 1.00 88.12 221 GLU A N 1
ATOM 1677 C CA . GLU A 1 221 ? -21.280 9.791 7.871 1.00 88.12 221 GLU A CA 1
ATOM 1678 C C . GLU A 1 221 ? -19.836 10.163 7.502 1.00 88.12 221 GLU A C 1
ATOM 1680 O O . GLU A 1 221 ? -19.596 10.869 6.516 1.00 88.12 221 GLU A O 1
ATOM 1685 N N . SER A 1 222 ? -18.846 9.654 8.243 1.00 88.12 222 SER A N 1
ATOM 1686 C CA . SER A 1 222 ? -17.429 9.969 8.065 1.00 88.12 222 SER A CA 1
ATOM 1687 C C . SER A 1 222 ? -16.950 9.617 6.656 1.00 88.12 222 SER A C 1
ATOM 1689 O O . SER A 1 222 ? -16.717 8.456 6.304 1.00 88.12 222 SER A O 1
ATOM 1691 N N . ARG A 1 223 ? -16.744 10.657 5.839 1.00 88.88 223 ARG A N 1
ATOM 1692 C CA . ARG A 1 223 ? -16.262 10.530 4.455 1.00 88.88 223 ARG A CA 1
ATOM 1693 C C . ARG A 1 223 ? -14.874 9.898 4.376 1.00 88.88 223 ARG A C 1
ATOM 1695 O O . ARG A 1 223 ? -14.607 9.152 3.440 1.00 88.88 223 ARG A O 1
ATOM 1702 N N . GLY A 1 224 ? -13.999 10.201 5.338 1.00 87.12 224 GLY A N 1
ATOM 1703 C CA . GLY A 1 224 ? -12.641 9.652 5.388 1.00 87.12 224 GLY A CA 1
ATOM 1704 C C . GLY A 1 224 ? -12.644 8.150 5.662 1.00 87.12 224 GLY A C 1
ATOM 1705 O O . GLY A 1 224 ? -11.975 7.396 4.961 1.00 87.12 224 GLY A O 1
ATOM 1706 N N . THR A 1 225 ? -13.463 7.707 6.619 1.00 90.06 225 THR A N 1
ATOM 1707 C CA . THR A 1 225 ? -13.622 6.282 6.939 1.00 90.06 225 THR A CA 1
ATOM 1708 C C . THR A 1 225 ? -14.274 5.531 5.783 1.00 90.06 225 THR A C 1
ATOM 1710 O O . THR A 1 225 ? -13.768 4.487 5.380 1.00 90.06 225 THR A O 1
ATOM 1713 N N . LYS A 1 226 ? -15.328 6.097 5.176 1.00 93.38 226 LYS A N 1
ATOM 1714 C CA . LYS A 1 226 ? -15.947 5.537 3.967 1.00 93.38 226 LYS A CA 1
ATOM 1715 C C . LYS A 1 226 ? -14.927 5.366 2.837 1.00 93.38 226 LYS A C 1
ATOM 1717 O O . LYS A 1 226 ? -14.837 4.292 2.256 1.00 93.38 226 LYS A O 1
ATOM 1722 N N . GLN A 1 227 ? -14.107 6.387 2.581 1.00 92.81 227 GLN A N 1
ATOM 1723 C CA . GLN A 1 227 ? -13.051 6.304 1.574 1.00 92.81 227 GLN A CA 1
ATOM 1724 C C . GLN A 1 227 ? -12.044 5.188 1.885 1.00 92.81 227 GLN A C 1
ATOM 1726 O O . GLN A 1 227 ? -11.672 4.455 0.975 1.00 92.81 227 GLN A O 1
ATOM 1731 N N . MET A 1 228 ? -11.601 5.041 3.137 1.00 93.06 228 MET A N 1
ATOM 1732 C CA . MET A 1 228 ? -10.685 3.960 3.519 1.00 93.06 228 MET A CA 1
ATOM 1733 C C . MET A 1 228 ? -11.313 2.576 3.292 1.00 93.06 228 MET A C 1
ATOM 1735 O O . MET A 1 228 ? -10.644 1.685 2.776 1.00 93.06 228 MET A O 1
ATOM 1739 N N . ILE A 1 229 ? -12.601 2.407 3.616 1.00 95.56 229 ILE A N 1
ATOM 1740 C CA . ILE A 1 229 ? -13.360 1.171 3.363 1.00 95.56 229 ILE A CA 1
ATOM 1741 C C . ILE A 1 229 ? -13.399 0.850 1.865 1.00 95.56 229 ILE A C 1
ATOM 1743 O O . ILE A 1 229 ? -13.093 -0.275 1.470 1.00 95.56 229 ILE A O 1
ATOM 1747 N N . ASP A 1 230 ? -13.760 1.829 1.033 1.00 96.19 230 ASP A N 1
ATOM 1748 C CA . ASP A 1 230 ? -13.872 1.649 -0.417 1.00 96.19 230 ASP A CA 1
ATOM 1749 C C . ASP A 1 230 ? -12.507 1.310 -1.037 1.00 96.19 230 ASP A C 1
ATOM 1751 O O . ASP A 1 230 ? -12.391 0.376 -1.835 1.00 96.19 230 ASP A O 1
ATOM 1755 N N . VAL A 1 231 ? -11.450 2.010 -0.609 1.00 94.81 231 VAL A N 1
ATOM 1756 C CA . VAL A 1 231 ? -10.076 1.746 -1.051 1.00 94.81 231 VAL A CA 1
ATOM 1757 C C . VAL A 1 231 ? -9.631 0.348 -0.619 1.00 94.81 231 VAL A C 1
ATOM 1759 O O . VAL A 1 231 ? -9.196 -0.425 -1.467 1.00 94.81 231 VAL A O 1
ATOM 1762 N N . ALA A 1 232 ? -9.796 -0.033 0.648 1.00 95.25 232 ALA A N 1
ATOM 1763 C CA . ALA A 1 232 ? -9.417 -1.362 1.130 1.00 95.25 232 ALA A CA 1
ATOM 1764 C C . ALA A 1 232 ? -10.109 -2.488 0.346 1.00 95.25 232 ALA A C 1
ATOM 1766 O O . ALA A 1 232 ? -9.454 -3.447 -0.057 1.00 95.25 232 ALA A O 1
ATOM 1767 N N . ARG A 1 233 ? -11.408 -2.342 0.051 1.00 96.69 233 ARG A N 1
ATOM 1768 C CA . ARG A 1 233 ? -12.144 -3.296 -0.792 1.00 96.69 233 ARG A CA 1
ATOM 1769 C C . ARG A 1 233 ? -11.570 -3.376 -2.201 1.00 96.69 233 ARG A C 1
ATOM 1771 O O . ARG A 1 233 ? -11.396 -4.475 -2.713 1.00 96.69 233 ARG A O 1
ATOM 1778 N N . SER A 1 234 ? -11.236 -2.238 -2.812 1.00 94.00 234 SER A N 1
ATOM 1779 C CA . SER A 1 234 ? -10.643 -2.215 -4.158 1.00 94.00 234 SER A CA 1
ATOM 1780 C C . SER A 1 234 ? -9.257 -2.873 -4.229 1.00 94.00 234 SER A C 1
ATOM 1782 O O . SER A 1 234 ? -8.869 -3.369 -5.282 1.00 94.00 234 SER A O 1
ATOM 1784 N N . PHE A 1 235 ? -8.532 -2.918 -3.107 1.00 91.75 235 PHE A N 1
ATOM 1785 C CA . PHE A 1 235 ? -7.257 -3.627 -2.963 1.00 91.75 235 PHE A CA 1
ATOM 1786 C C . PHE A 1 235 ? -7.418 -5.096 -2.527 1.00 91.75 235 PHE A C 1
ATOM 1788 O O . PHE A 1 235 ? -6.418 -5.795 -2.396 1.00 91.75 235 PHE A O 1
ATOM 1795 N N . GLY A 1 236 ? -8.650 -5.579 -2.322 1.00 93.12 236 GLY A N 1
ATOM 1796 C CA . GLY A 1 236 ? -8.923 -6.972 -1.954 1.00 93.12 236 GLY A CA 1
ATOM 1797 C C . GLY A 1 236 ? -8.694 -7.304 -0.477 1.00 93.12 236 GLY A C 1
ATOM 1798 O O . GLY A 1 236 ? -8.543 -8.475 -0.137 1.00 93.12 236 GLY A O 1
ATOM 1799 N N . LEU A 1 237 ? -8.662 -6.307 0.413 1.00 94.00 237 LEU A N 1
ATOM 1800 C CA . LEU A 1 237 ? -8.490 -6.550 1.848 1.00 94.00 237 LEU A CA 1
ATOM 1801 C C . LEU A 1 237 ? -9.730 -7.223 2.441 1.00 94.00 237 LEU A C 1
ATOM 1803 O O . LEU A 1 237 ? -10.867 -6.968 2.034 1.00 94.00 237 LEU A O 1
ATOM 1807 N N . VAL A 1 238 ? -9.520 -8.009 3.497 1.00 93.31 238 VAL A N 1
ATOM 1808 C CA . VAL A 1 238 ? -10.612 -8.516 4.332 1.00 93.31 238 VAL A CA 1
ATOM 1809 C C . VAL A 1 238 ? -11.130 -7.370 5.203 1.00 93.31 238 VAL A C 1
ATOM 1811 O O . VAL A 1 238 ? -10.482 -6.960 6.166 1.00 93.31 238 VAL A O 1
ATOM 1814 N N . VAL A 1 239 ? -12.301 -6.831 4.856 1.00 95.81 239 VAL A N 1
ATOM 1815 C CA . VAL A 1 239 ? -12.876 -5.650 5.519 1.00 95.81 239 VAL A CA 1
ATOM 1816 C C . VAL A 1 239 ? -13.977 -6.027 6.510 1.00 95.81 239 VAL A C 1
ATOM 1818 O O . VAL A 1 239 ? -14.970 -6.665 6.153 1.00 95.81 239 VAL A O 1
ATOM 1821 N N . ARG A 1 240 ? -13.851 -5.545 7.749 1.00 95.75 240 ARG A N 1
ATOM 1822 C CA . ARG A 1 240 ? -14.895 -5.550 8.780 1.00 95.75 240 ARG A CA 1
ATOM 1823 C C . ARG A 1 240 ? -15.277 -4.116 9.118 1.00 95.75 240 ARG A C 1
ATOM 1825 O O . ARG A 1 240 ? -14.418 -3.299 9.424 1.00 95.75 240 ARG A O 1
ATOM 1832 N N . VAL A 1 241 ? -16.570 -3.812 9.052 1.00 96.00 241 VAL A N 1
ATOM 1833 C CA . VAL A 1 241 ? -17.103 -2.494 9.417 1.00 96.00 241 VAL A CA 1
ATOM 1834 C C . VAL A 1 241 ? -17.871 -2.634 10.722 1.00 96.00 241 VAL A C 1
ATOM 1836 O O . VAL A 1 241 ? -18.828 -3.404 10.792 1.00 96.00 241 VAL A O 1
ATOM 1839 N N . VAL A 1 242 ? -17.442 -1.895 11.738 1.00 94.62 242 VAL A N 1
ATOM 1840 C CA . VAL A 1 242 ? -18.118 -1.769 13.028 1.00 94.62 242 VAL A CA 1
ATOM 1841 C C . VAL A 1 242 ? -18.971 -0.511 12.971 1.00 94.62 242 VAL A C 1
ATOM 1843 O O . VAL A 1 242 ? -18.452 0.588 12.765 1.00 94.62 242 VAL A O 1
ATOM 1846 N N . LYS A 1 243 ? -20.288 -0.671 13.120 1.00 91.44 243 LYS A N 1
ATOM 1847 C CA . LYS A 1 243 ? -21.213 0.462 13.161 1.00 91.44 243 LYS A CA 1
ATOM 1848 C C . LYS A 1 243 ? -21.130 1.127 14.531 1.00 91.44 243 LYS A C 1
ATOM 1850 O O . LYS A 1 243 ? -21.269 0.444 15.541 1.00 91.44 243 LYS A O 1
ATOM 1855 N N . VAL A 1 244 ? -20.952 2.442 14.553 1.00 86.75 244 VAL A N 1
ATOM 1856 C CA . VAL A 1 244 ? -20.875 3.219 15.795 1.00 86.75 244 VAL A CA 1
ATOM 1857 C C . VAL A 1 244 ? -22.148 4.039 15.964 1.00 86.75 244 VAL A C 1
ATOM 1859 O O . VAL A 1 244 ? -22.515 4.801 15.075 1.00 86.75 244 VAL A O 1
ATOM 1862 N N . VAL A 1 245 ? -22.846 3.853 17.086 1.00 77.25 245 VAL A N 1
ATOM 1863 C CA . VAL A 1 245 ? -24.060 4.601 17.449 1.00 77.25 245 VAL A CA 1
ATOM 1864 C C . VAL A 1 245 ? -23.922 5.031 18.905 1.00 77.25 245 VAL A C 1
ATOM 1866 O O . VAL A 1 245 ? -23.808 4.172 19.766 1.00 77.25 245 VAL A O 1
ATOM 1869 N N . GLY A 1 246 ? -23.922 6.337 19.188 1.00 65.81 246 GLY A N 1
ATOM 1870 C CA . GLY A 1 246 ? -23.906 6.847 20.568 1.00 65.81 246 GLY A CA 1
ATOM 1871 C C . GLY A 1 246 ? -22.582 6.700 21.336 1.00 65.81 246 GLY A C 1
ATOM 1872 O O . GLY A 1 246 ? -22.596 6.845 22.551 1.00 65.81 246 GLY A O 1
ATOM 1873 N N . HIS A 1 247 ? -21.463 6.440 20.650 1.00 58.66 247 HIS A N 1
ATOM 1874 C CA . HIS A 1 247 ? -20.111 6.352 21.234 1.00 58.66 247 HIS A CA 1
ATOM 1875 C C . HIS A 1 247 ? -19.175 7.460 20.693 1.00 58.66 247 HIS A C 1
ATOM 1877 O O . HIS A 1 247 ? -18.022 7.187 20.342 1.00 58.66 247 HIS A O 1
ATOM 1883 N N . GLU A 1 248 ? -19.699 8.687 20.545 1.00 55.16 248 GLU A N 1
ATOM 1884 C CA . GLU A 1 248 ? -18.885 9.896 20.293 1.00 55.16 248 GLU A CA 1
ATOM 1885 C C . GLU A 1 248 ? -18.179 10.336 21.589 1.00 55.16 248 GLU A C 1
ATOM 1887 O O . GLU A 1 248 ? -18.897 10.572 22.584 1.00 55.16 248 GLU A O 1
#

Radius of gyration: 18.32 Å; chains: 1; bounding box: 47×38×50 Å

Secondary structure (DSSP, 8-state):
--------EEEEEEEETT----SHHHHHHHHHS-PPTT--SEEETTEEEEEEESSSS-BPPHHHHHHHHHHHHHHHHH-TTSEEEE--TTTTTT---HHHHGGGGTT--TTEE--HHHHHHHHSS-EEEEEEE-TT---HHHHHHHHHHHHHHHHHTT-EEEEE---TTHHHHHHHHHHHTTPEEEE----HHHHTTHHHHHHHHHHHHH-SEEEEEE-S--HHHHHHHHHHHHTT-EEEEEE-SS--